Protein AF-A0A246BGJ3-F1 (afdb_monomer_lite)

Organism: NCBI:txid223556

Radius of gyration: 23.38 Å; chains: 1; bounding box: 66×44×63 Å

Foldseek 3Di:
DQDPDQADDPLAATLLSSLLSLLVVLVVLLLVLCFQPFLCLQLDDDPPGFAGNLLLLLLLLLLLQLLLCVLVPPVCSPVPRDPSSVCSVVPGPSVNVRRGDDGPVVSVVSNVVSVVSVSVSRSVDYPCQQQDWDDDPNDIDGNVVSSVVSSVSSNVSSVVSNVSLVVDPFNPAWFDQQFDWDADPVQFFIFGQAHAPPGLCVVLPHGHPWTFQDKQPHGRRRPGRRSDPPTGHAQDWIWTFTDDDPDTDITIGGTHGPVVDDRPDDDPPDDPPPDQDFDWDADPVRATKTWGWDDDPVGIDIFIDHDPDDDDDDDDDTPPPPDPVVVVVVVVVPD

Structure (mmCIF, N/CA/C/O backbone):
data_AF-A0A246BGJ3-F1
#
_entry.id   AF-A0A246BGJ3-F1
#
loop_
_atom_site.group_PDB
_atom_site.id
_atom_site.type_symbol
_atom_site.label_atom_id
_atom_site.label_alt_id
_atom_site.label_comp_id
_atom_site.label_asym_id
_atom_site.label_entity_id
_atom_site.label_seq_id
_atom_site.pdbx_PDB_ins_code
_atom_site.Cartn_x
_atom_site.Cartn_y
_atom_site.Cartn_z
_atom_site.occupancy
_atom_site.B_iso_or_equiv
_atom_site.auth_seq_id
_atom_site.auth_comp_id
_atom_site.auth_asym_id
_atom_site.auth_atom_id
_atom_site.pdbx_PDB_model_num
ATOM 1 N N . MET A 1 1 ? -0.041 -10.909 7.489 1.00 51.56 1 MET A N 1
ATOM 2 C CA . MET A 1 1 ? 1.388 -10.890 7.869 1.00 51.56 1 MET A CA 1
ATOM 3 C C . MET A 1 1 ? 2.192 -11.532 6.755 1.00 51.56 1 MET A C 1
ATOM 5 O O . MET A 1 1 ? 2.017 -12.733 6.543 1.00 51.56 1 MET A O 1
ATOM 9 N N . PRO A 1 2 ? 3.007 -10.757 6.026 1.00 65.81 2 PRO A N 1
ATOM 10 C CA . PRO A 1 2 ? 3.879 -11.294 4.986 1.00 65.81 2 PRO A CA 1
ATOM 11 C C . PRO A 1 2 ? 4.879 -12.295 5.577 1.00 65.81 2 PRO A C 1
ATOM 13 O O . PRO A 1 2 ? 5.283 -12.180 6.738 1.00 65.81 2 PRO A O 1
ATOM 16 N N . SER A 1 3 ? 5.273 -13.291 4.781 1.00 74.88 3 SER A N 1
ATOM 17 C CA . SER A 1 3 ? 6.338 -14.225 5.158 1.00 74.88 3 SER A CA 1
ATOM 18 C C . SER A 1 3 ? 7.636 -13.457 5.408 1.00 74.88 3 SER A C 1
ATOM 20 O O . SER A 1 3 ? 8.050 -12.652 4.578 1.00 74.88 3 SER A O 1
ATOM 22 N N . THR A 1 4 ? 8.309 -13.731 6.525 1.00 81.12 4 THR A N 1
ATOM 23 C CA . THR A 1 4 ? 9.664 -13.215 6.785 1.00 81.12 4 THR A CA 1
ATOM 24 C C . THR A 1 4 ? 10.750 -14.073 6.136 1.00 81.12 4 THR A C 1
ATOM 26 O O . THR A 1 4 ? 11.927 -13.731 6.200 1.00 81.12 4 THR A O 1
ATOM 29 N N . LEU A 1 5 ? 10.374 -15.211 5.548 1.00 89.69 5 LEU A N 1
ATOM 30 C CA . LEU A 1 5 ? 11.273 -16.069 4.791 1.00 89.69 5 LEU A CA 1
ATOM 31 C C . LEU A 1 5 ? 11.259 -15.628 3.325 1.00 89.69 5 LEU A C 1
ATOM 33 O O . LEU A 1 5 ? 10.267 -15.847 2.628 1.00 89.69 5 LEU A O 1
ATOM 37 N N . LEU A 1 6 ? 12.364 -15.033 2.874 1.00 93.38 6 LEU A N 1
ATOM 38 C CA . LEU A 1 6 ? 12.614 -14.758 1.461 1.00 93.38 6 LEU A CA 1
ATOM 39 C C . LEU A 1 6 ? 13.097 -16.045 0.789 1.00 93.38 6 LEU A C 1
ATOM 41 O O . LEU A 1 6 ? 14.153 -16.579 1.128 1.00 93.38 6 LEU A O 1
ATOM 45 N N . THR A 1 7 ? 12.304 -16.562 -0.138 1.00 94.06 7 THR A N 1
ATOM 46 C CA . THR A 1 7 ? 12.559 -17.830 -0.825 1.00 94.06 7 THR A CA 1
ATOM 47 C C . THR A 1 7 ? 11.986 -17.782 -2.238 1.00 94.06 7 THR A C 1
ATOM 49 O O . THR A 1 7 ? 11.443 -16.756 -2.654 1.00 94.06 7 THR A O 1
ATOM 52 N N . ASP A 1 8 ? 12.145 -18.870 -2.981 1.00 95.50 8 ASP A N 1
ATOM 53 C CA . ASP A 1 8 ? 11.636 -18.984 -4.339 1.00 95.50 8 ASP A CA 1
ATOM 54 C C . ASP A 1 8 ? 10.103 -18.934 -4.329 1.00 95.50 8 ASP A C 1
ATOM 56 O O . ASP A 1 8 ? 9.438 -19.458 -3.431 1.00 95.50 8 ASP A O 1
ATOM 60 N N . GLN A 1 9 ? 9.537 -18.277 -5.337 1.00 93.94 9 GLN A N 1
ATOM 61 C CA . GLN A 1 9 ? 8.100 -18.087 -5.483 1.00 93.94 9 GLN A CA 1
ATOM 62 C C . GLN A 1 9 ? 7.687 -18.558 -6.873 1.00 93.94 9 GLN A C 1
ATOM 64 O O . GLN A 1 9 ? 8.325 -18.213 -7.866 1.00 93.94 9 GLN A O 1
ATOM 69 N N . SER A 1 10 ? 6.620 -19.355 -6.947 1.00 94.94 10 SER A N 1
ATOM 70 C CA . SER A 1 10 ? 6.097 -19.832 -8.229 1.00 94.94 10 SER A CA 1
ATOM 71 C C . SER A 1 10 ? 5.769 -18.651 -9.145 1.00 94.94 10 SER A C 1
ATOM 73 O O . SER A 1 10 ? 5.095 -17.717 -8.721 1.00 94.94 10 SER A O 1
ATOM 75 N N . GLY A 1 11 ? 6.209 -18.723 -10.403 1.00 96.19 11 GLY A N 1
ATOM 76 C CA . GLY A 1 11 ? 6.009 -17.662 -11.395 1.00 96.19 11 GLY A CA 1
ATOM 77 C C . GLY A 1 11 ? 7.134 -16.625 -11.477 1.00 96.19 11 GLY A C 1
ATOM 78 O O . GLY A 1 11 ? 7.044 -15.739 -12.316 1.00 96.19 11 GLY A O 1
ATOM 79 N N . PHE A 1 12 ? 8.192 -16.748 -10.669 1.00 98.25 12 PHE A N 1
ATOM 80 C CA . PHE A 1 12 ? 9.354 -15.854 -10.706 1.00 98.25 12 PHE A CA 1
ATOM 81 C C . PHE A 1 12 ? 10.669 -16.642 -10.686 1.00 98.25 12 PHE A C 1
ATOM 83 O O . PHE A 1 12 ? 10.762 -17.701 -10.062 1.00 98.25 12 PHE A O 1
ATOM 90 N N . THR A 1 13 ? 11.707 -16.109 -11.331 1.00 98.56 13 THR A N 1
ATOM 91 C CA . THR A 1 13 ? 13.082 -16.609 -11.184 1.00 98.56 13 THR A CA 1
ATOM 92 C C . THR A 1 13 ? 13.649 -16.277 -9.796 1.00 98.56 13 THR A C 1
ATOM 94 O O . THR A 1 13 ? 13.111 -15.403 -9.111 1.00 98.56 13 THR A O 1
ATOM 97 N N . PRO A 1 14 ? 14.696 -16.976 -9.317 1.00 98.12 14 PRO A N 1
ATOM 98 C CA . PRO A 1 14 ? 15.149 -16.867 -7.929 1.00 98.12 14 PRO A CA 1
ATOM 99 C C . PRO A 1 14 ? 15.444 -15.444 -7.426 1.00 98.12 14 PRO A C 1
ATOM 101 O O . PRO A 1 14 ? 15.052 -15.109 -6.300 1.00 98.12 14 PRO A O 1
ATOM 104 N N . MET A 1 15 ? 16.123 -14.592 -8.201 1.00 97.69 15 MET A N 1
ATOM 105 C CA . MET A 1 15 ? 16.435 -13.227 -7.748 1.00 97.69 15 MET A CA 1
ATOM 106 C C . MET A 1 15 ? 15.189 -12.340 -7.779 1.00 97.69 15 MET A C 1
ATOM 108 O O . MET A 1 15 ? 14.900 -11.668 -6.784 1.00 97.69 15 MET A O 1
ATOM 112 N N . ILE A 1 16 ? 14.383 -12.433 -8.841 1.00 98.56 16 ILE A N 1
ATOM 113 C CA . ILE A 1 16 ? 13.081 -11.752 -8.915 1.00 98.56 16 ILE A CA 1
ATOM 114 C C . ILE A 1 16 ? 12.165 -12.170 -7.750 1.00 98.56 16 ILE A C 1
ATOM 116 O O . ILE A 1 16 ? 11.539 -11.320 -7.121 1.00 98.56 16 ILE A O 1
ATOM 120 N N . ALA A 1 17 ? 12.123 -13.451 -7.380 1.00 98.00 17 ALA A N 1
ATOM 121 C CA . ALA A 1 17 ? 11.299 -13.943 -6.275 1.00 98.00 17 ALA A CA 1
ATOM 122 C C . ALA A 1 17 ? 11.671 -13.304 -4.923 1.00 98.00 17 ALA A C 1
ATOM 124 O O . ALA A 1 17 ? 10.798 -12.982 -4.113 1.00 98.00 17 ALA A O 1
ATOM 125 N N . ARG A 1 18 ? 12.967 -13.084 -4.669 1.00 97.38 18 ARG A N 1
ATOM 126 C CA . ARG A 1 18 ? 13.449 -12.412 -3.448 1.00 97.38 18 ARG A CA 1
ATOM 127 C C . ARG A 1 18 ? 13.118 -10.926 -3.467 1.00 97.38 18 ARG A C 1
ATOM 129 O O . ARG A 1 18 ? 12.651 -10.406 -2.453 1.00 97.38 18 ARG A O 1
ATOM 136 N N . LEU A 1 19 ? 13.299 -10.277 -4.616 1.00 97.62 19 LEU A N 1
ATOM 137 C CA . LEU A 1 19 ? 12.898 -8.892 -4.845 1.00 97.62 19 LEU A CA 1
ATOM 138 C C . LEU A 1 19 ? 11.400 -8.700 -4.561 1.00 97.62 19 LEU A C 1
ATOM 140 O O . LEU A 1 19 ? 11.041 -7.882 -3.717 1.00 97.62 19 LEU A O 1
ATOM 144 N N . VAL A 1 20 ? 10.536 -9.529 -5.153 1.00 97.81 20 VAL A N 1
ATOM 145 C CA . VAL A 1 20 ? 9.084 -9.526 -4.904 1.00 97.81 20 VAL A CA 1
ATOM 146 C C . VAL A 1 20 ? 8.770 -9.720 -3.419 1.00 97.81 20 VAL A C 1
ATOM 148 O O . VAL A 1 20 ? 7.912 -9.024 -2.873 1.00 97.81 20 VAL A O 1
ATOM 151 N N . GLY A 1 21 ? 9.478 -10.619 -2.729 1.00 96.56 21 GLY A N 1
ATOM 152 C CA . GLY A 1 21 ? 9.331 -10.806 -1.282 1.00 96.56 21 GLY A CA 1
ATOM 153 C C . GLY A 1 21 ? 9.648 -9.539 -0.475 1.00 96.56 21 GLY A C 1
ATOM 154 O O . GLY A 1 21 ? 8.877 -9.162 0.411 1.00 96.56 21 GLY A O 1
ATOM 155 N N . MET A 1 22 ? 10.732 -8.834 -0.813 1.00 97.19 22 MET A N 1
ATOM 156 C CA . MET A 1 22 ? 11.112 -7.567 -0.170 1.00 97.19 22 MET A CA 1
ATOM 157 C C . MET A 1 22 ? 10.099 -6.450 -0.456 1.00 97.19 22 MET A C 1
ATOM 159 O O . MET A 1 22 ? 9.651 -5.782 0.479 1.00 97.19 22 MET A O 1
ATOM 163 N N . MET A 1 23 ? 9.658 -6.305 -1.710 1.00 97.50 23 MET A N 1
ATOM 164 C CA . MET A 1 23 ? 8.617 -5.344 -2.105 1.00 97.50 23 MET A CA 1
ATOM 165 C C . MET A 1 23 ? 7.273 -5.623 -1.416 1.00 97.50 23 MET A C 1
ATOM 167 O O . MET A 1 23 ? 6.534 -4.697 -1.070 1.00 97.50 23 MET A O 1
ATOM 171 N N . THR A 1 24 ? 6.945 -6.900 -1.203 1.00 96.19 24 THR A N 1
ATOM 172 C CA . THR A 1 24 ? 5.735 -7.317 -0.482 1.00 96.19 24 THR A CA 1
ATOM 173 C C . THR A 1 24 ? 5.814 -6.887 0.978 1.00 96.19 24 THR A C 1
ATOM 175 O O . THR A 1 24 ? 4.894 -6.250 1.482 1.00 96.19 24 THR A O 1
ATOM 178 N N . TYR A 1 25 ? 6.933 -7.157 1.655 1.00 95.19 25 TYR A N 1
ATOM 179 C CA . TYR A 1 25 ? 7.130 -6.723 3.039 1.00 95.19 25 TYR A CA 1
ATOM 180 C C . TYR A 1 25 ? 7.111 -5.193 3.187 1.00 95.19 25 TYR A C 1
ATOM 182 O O . TYR A 1 25 ? 6.488 -4.669 4.117 1.00 95.19 25 TYR A O 1
ATOM 190 N N . ALA A 1 26 ? 7.765 -4.471 2.268 1.00 96.62 26 ALA A N 1
ATOM 191 C CA . ALA A 1 26 ? 7.737 -3.011 2.230 1.00 96.62 26 ALA A CA 1
ATOM 192 C C . ALA A 1 26 ? 6.290 -2.497 2.166 1.00 96.62 26 ALA A C 1
ATOM 194 O O . ALA A 1 26 ? 5.881 -1.757 3.060 1.00 96.62 26 ALA A O 1
ATOM 195 N N . ARG A 1 27 ? 5.493 -3.000 1.212 1.00 97.44 27 ARG A N 1
ATOM 196 C CA . ARG A 1 27 ? 4.091 -2.602 1.033 1.00 97.44 27 ARG A CA 1
ATOM 197 C C . ARG A 1 27 ? 3.227 -2.888 2.246 1.00 97.44 27 ARG A C 1
ATOM 199 O O . ARG A 1 27 ? 2.599 -1.973 2.764 1.00 97.44 27 ARG A O 1
ATOM 206 N N . GLU A 1 28 ? 3.229 -4.117 2.745 1.00 92.00 28 GLU A N 1
ATOM 207 C CA . GLU A 1 28 ? 2.397 -4.504 3.892 1.00 92.00 28 GLU A CA 1
ATOM 208 C C . GLU A 1 28 ? 2.655 -3.607 5.110 1.00 92.00 28 GLU A C 1
ATOM 210 O O . GLU A 1 28 ? 1.735 -3.068 5.723 1.00 92.00 28 GLU A O 1
ATOM 215 N N . THR A 1 29 ? 3.928 -3.360 5.419 1.00 92.38 29 THR A N 1
ATOM 216 C CA . THR A 1 29 ? 4.303 -2.512 6.559 1.00 92.38 29 THR A CA 1
ATOM 217 C C . THR A 1 29 ? 4.069 -1.015 6.322 1.00 92.38 29 THR A C 1
ATOM 219 O O . THR A 1 29 ? 3.987 -0.258 7.296 1.00 92.38 29 THR A O 1
ATOM 222 N N . THR A 1 30 ? 3.968 -0.570 5.066 1.00 96.19 30 THR A N 1
ATOM 223 C CA . THR A 1 30 ? 3.459 0.759 4.694 1.00 96.19 30 THR A CA 1
ATOM 224 C C . THR A 1 30 ? 1.963 0.854 4.968 1.00 96.19 30 THR A C 1
ATOM 226 O O . THR A 1 30 ? 1.535 1.788 5.647 1.00 96.19 30 THR A O 1
ATOM 229 N N . LEU A 1 31 ? 1.175 -0.133 4.534 1.00 94.81 31 LEU A N 1
ATOM 230 C CA . LEU A 1 31 ? -0.275 -0.142 4.742 1.00 94.81 31 LEU A CA 1
ATOM 231 C C . LEU A 1 31 ? -0.643 -0.201 6.235 1.00 94.81 31 LEU A C 1
ATOM 233 O O . LEU A 1 31 ? -1.540 0.505 6.690 1.00 94.81 31 LEU A O 1
ATOM 237 N N . GLU A 1 32 ? 0.103 -0.964 7.037 1.00 88.62 32 GLU A N 1
ATOM 238 C CA . GLU A 1 32 ? -0.024 -0.977 8.504 1.00 88.62 32 GLU A CA 1
ATOM 239 C C . GLU A 1 32 ? 0.254 0.391 9.158 1.00 88.62 32 GLU A C 1
ATOM 241 O O . GLU A 1 32 ? -0.276 0.700 10.234 1.00 88.62 32 GLU A O 1
ATOM 246 N N . ALA A 1 33 ? 1.104 1.227 8.550 1.00 91.25 33 ALA A N 1
ATOM 247 C CA . ALA A 1 33 ? 1.459 2.529 9.110 1.00 91.25 33 ALA A CA 1
ATOM 248 C C . ALA A 1 33 ? 0.293 3.529 9.048 1.00 91.25 33 ALA A C 1
ATOM 250 O O . ALA A 1 33 ? 0.189 4.371 9.944 1.00 91.25 33 ALA A O 1
ATOM 251 N N . VAL A 1 34 ? -0.579 3.387 8.045 1.00 93.44 34 VAL A N 1
ATOM 252 C CA . VAL A 1 34 ? -1.723 4.271 7.752 1.00 93.44 34 VAL A CA 1
ATOM 253 C C . VAL A 1 34 ? -3.083 3.611 8.002 1.00 93.44 34 VAL A C 1
ATOM 255 O O . VAL A 1 34 ? -4.116 4.138 7.599 1.00 93.44 34 VAL A O 1
ATOM 258 N N . GLN A 1 35 ? -3.102 2.453 8.666 1.00 90.94 35 GLN A N 1
ATOM 259 C CA . GLN A 1 35 ? -4.329 1.689 8.862 1.00 90.94 35 GLN A CA 1
ATOM 260 C C . GLN A 1 35 ? -5.402 2.496 9.608 1.00 90.94 35 GLN A C 1
ATOM 262 O O . GLN A 1 35 ? -5.172 2.972 10.722 1.00 90.94 35 GLN A O 1
ATOM 267 N N . GLY A 1 36 ? -6.590 2.592 9.009 1.00 90.12 36 GLY A N 1
ATOM 268 C CA . GLY A 1 36 ? -7.754 3.263 9.588 1.00 90.12 36 GLY A CA 1
ATOM 269 C C . GLY A 1 36 ? -7.650 4.787 9.653 1.00 90.12 36 GLY A C 1
ATOM 270 O O . GLY A 1 36 ? -8.374 5.402 10.444 1.00 90.12 36 GLY A O 1
ATOM 271 N N . TRP A 1 37 ? -6.744 5.388 8.875 1.00 93.50 37 TRP A N 1
ATOM 272 C CA . TRP A 1 37 ? -6.630 6.841 8.780 1.00 93.50 37 TRP A CA 1
ATOM 273 C C . TRP A 1 37 ? -7.797 7.424 7.983 1.00 93.50 37 TRP A C 1
ATOM 275 O O . TRP A 1 37 ? -8.141 6.953 6.898 1.00 93.50 37 TRP A O 1
ATOM 285 N N . THR A 1 38 ? -8.394 8.468 8.542 1.00 93.38 38 THR A N 1
ATOM 286 C CA . THR A 1 38 ? -9.451 9.272 7.913 1.00 93.38 38 THR A CA 1
ATOM 287 C C . THR A 1 38 ? -8.882 10.198 6.829 1.00 93.38 38 THR A C 1
ATOM 289 O O . THR A 1 38 ? -7.681 10.476 6.852 1.00 93.38 38 THR A O 1
ATOM 292 N N . PRO A 1 39 ? -9.701 10.714 5.889 1.00 95.94 39 PRO A N 1
ATOM 293 C CA . PRO A 1 39 ? -9.256 11.734 4.934 1.00 95.94 39 PRO A CA 1
ATOM 294 C C . PRO A 1 39 ? -8.567 12.929 5.611 1.00 95.94 39 PRO A C 1
ATOM 296 O O . PRO A 1 39 ? -7.531 13.394 5.149 1.00 95.94 39 PRO A O 1
ATOM 299 N N . GLU A 1 40 ? -9.086 13.379 6.754 1.00 94.44 40 GLU A N 1
ATOM 300 C CA . GLU A 1 40 ? -8.521 14.488 7.521 1.00 94.44 40 GLU A CA 1
ATOM 301 C C . GLU A 1 40 ? -7.146 14.135 8.109 1.00 94.44 40 GLU A C 1
ATOM 303 O O . GLU A 1 40 ? -6.216 14.938 8.039 1.00 94.44 40 GLU A O 1
ATOM 308 N N . GLU A 1 41 ? -6.988 12.923 8.655 1.00 94.06 41 GLU A N 1
ATOM 309 C CA . GLU A 1 41 ? -5.691 12.429 9.140 1.00 94.06 41 GLU A CA 1
ATOM 310 C C . GLU A 1 41 ? -4.692 12.246 7.976 1.00 94.06 41 GLU A C 1
ATOM 312 O O . GLU A 1 41 ? -3.497 12.487 8.159 1.00 94.06 41 GLU A O 1
ATOM 317 N N . LEU A 1 42 ? -5.156 11.850 6.783 1.00 96.38 42 LEU A N 1
ATOM 318 C CA . LEU A 1 42 ? -4.324 11.683 5.583 1.00 96.38 42 LEU A CA 1
ATOM 319 C C . LEU A 1 42 ? -3.817 13.009 5.013 1.00 96.38 42 LEU A C 1
ATOM 321 O O . LEU A 1 42 ? -2.701 13.044 4.489 1.00 96.38 42 LEU A O 1
ATOM 325 N N . ASP A 1 43 ? -4.610 14.070 5.130 1.00 96.12 43 ASP A N 1
ATOM 326 C CA . ASP A 1 43 ? -4.296 15.406 4.619 1.00 96.12 43 ASP A CA 1
ATOM 327 C C . ASP A 1 43 ? -3.512 16.268 5.618 1.00 96.12 43 ASP A C 1
ATOM 329 O O . ASP A 1 43 ? -2.936 17.289 5.234 1.00 96.12 43 ASP A O 1
ATOM 333 N N . LEU A 1 44 ? -3.463 15.871 6.893 1.00 93.25 44 LEU A N 1
ATOM 334 C CA . LEU A 1 44 ? -2.754 16.608 7.933 1.00 93.25 44 LEU A CA 1
ATOM 335 C C . LEU A 1 44 ? -1.255 16.729 7.608 1.00 93.25 44 LEU A C 1
ATOM 337 O O . LEU A 1 44 ? -0.558 15.734 7.397 1.00 93.25 44 LEU A O 1
ATOM 341 N N . ILE A 1 45 ? -0.747 17.962 7.655 1.00 93.31 45 ILE A N 1
ATOM 342 C CA . ILE A 1 45 ? 0.684 18.278 7.576 1.00 93.31 45 ILE A CA 1
ATOM 343 C C . ILE A 1 45 ? 1.081 18.977 8.882 1.00 93.31 45 ILE A C 1
ATOM 345 O O . ILE A 1 45 ? 0.802 20.166 9.036 1.00 93.31 45 ILE A O 1
ATOM 349 N N . PRO A 1 46 ? 1.691 18.261 9.841 1.00 88.88 46 PRO A N 1
ATOM 350 C CA . PRO A 1 46 ? 2.194 18.863 11.069 1.00 88.88 46 PRO A CA 1
ATOM 351 C C . PRO A 1 46 ? 3.345 19.836 10.796 1.00 88.88 46 PRO A C 1
ATOM 353 O O . PRO A 1 46 ? 4.075 19.693 9.811 1.00 88.88 46 PRO A O 1
ATOM 356 N N . ASP A 1 47 ? 3.566 20.775 11.716 1.00 86.62 47 ASP A N 1
ATOM 357 C CA . ASP A 1 47 ? 4.702 21.695 11.643 1.00 86.62 47 ASP A CA 1
ATOM 358 C C . ASP A 1 47 ? 6.029 20.937 11.469 1.00 86.62 47 ASP A C 1
ATOM 360 O O . ASP A 1 47 ? 6.250 19.858 12.029 1.00 86.62 47 ASP A O 1
ATOM 364 N N . GLY A 1 48 ? 6.915 21.493 10.642 1.00 85.19 48 GLY A N 1
ATOM 365 C CA . GLY A 1 48 ? 8.200 20.878 10.304 1.00 85.19 48 GLY A CA 1
ATOM 366 C C . GLY A 1 48 ? 8.126 19.721 9.299 1.00 85.19 48 GLY A C 1
ATOM 367 O O . GLY A 1 48 ? 9.173 19.181 8.948 1.00 85.19 48 GLY A O 1
ATOM 368 N N . HIS A 1 49 ? 6.939 19.356 8.801 1.00 86.38 49 HIS A N 1
ATOM 369 C CA . HIS A 1 49 ? 6.778 18.324 7.775 1.00 86.38 49 HIS A CA 1
ATOM 370 C C . HIS A 1 49 ? 6.428 18.931 6.415 1.00 86.38 49 HIS A C 1
ATOM 372 O O . HIS A 1 49 ? 5.704 19.920 6.308 1.00 86.38 49 HIS A O 1
ATOM 378 N N . ALA A 1 50 ? 6.948 18.321 5.349 1.00 88.00 50 ALA A N 1
ATOM 379 C CA . ALA A 1 50 ? 6.731 18.798 3.988 1.00 88.00 50 ALA A CA 1
ATOM 380 C C . ALA A 1 50 ? 5.574 18.093 3.270 1.00 88.00 50 ALA A C 1
ATOM 382 O O . ALA A 1 50 ? 4.950 18.722 2.424 1.00 88.00 50 ALA A O 1
ATOM 383 N N . ASN A 1 51 ? 5.271 16.835 3.589 1.00 94.62 51 ASN A N 1
ATOM 384 C CA . ASN A 1 51 ? 4.297 16.026 2.854 1.00 94.62 51 ASN A CA 1
ATOM 385 C C . ASN A 1 51 ? 3.249 15.450 3.811 1.00 94.62 51 ASN A C 1
ATOM 387 O O . ASN A 1 51 ? 3.592 15.043 4.922 1.00 94.62 51 ASN A O 1
ATOM 391 N N . SER A 1 52 ? 1.989 15.406 3.372 1.00 96.88 52 SER A N 1
ATOM 392 C CA . SER A 1 52 ? 0.924 14.678 4.070 1.00 96.88 52 SER A CA 1
ATOM 393 C C . SER A 1 52 ? 1.046 13.170 3.819 1.00 96.88 52 SER A C 1
ATOM 395 O O . SER A 1 52 ? 1.775 12.733 2.923 1.00 96.88 52 SER A O 1
ATOM 397 N N . ALA A 1 53 ? 0.316 12.346 4.573 1.00 97.31 53 ALA A N 1
ATOM 398 C CA . ALA A 1 53 ? 0.319 10.905 4.327 1.00 97.31 53 ALA A CA 1
ATOM 399 C C . ALA A 1 53 ? -0.309 10.543 2.973 1.00 97.31 53 ALA A C 1
ATOM 401 O O . ALA A 1 53 ? 0.220 9.675 2.282 1.00 97.31 53 ALA A O 1
ATOM 402 N N . GLY A 1 54 ? -1.369 11.245 2.555 1.00 98.12 54 GLY A N 1
ATOM 403 C CA . GLY A 1 54 ? -1.949 11.086 1.218 1.00 98.12 54 GLY A CA 1
ATOM 404 C C . GLY A 1 54 ? -0.930 11.359 0.106 1.00 98.12 54 GLY A C 1
ATOM 405 O O . GLY A 1 54 ? -0.805 10.562 -0.824 1.00 98.12 54 GLY A O 1
ATOM 406 N N . MET A 1 55 ? -0.129 12.424 0.244 1.00 98.50 55 MET A N 1
ATOM 407 C CA . MET A 1 55 ? 0.948 12.746 -0.704 1.00 98.50 55 MET A CA 1
ATOM 408 C C . MET A 1 55 ? 1.997 11.634 -0.788 1.00 98.50 55 MET A C 1
ATOM 410 O O . MET A 1 55 ? 2.399 11.258 -1.884 1.00 98.50 55 MET A O 1
ATOM 414 N N . LEU A 1 56 ? 2.418 11.084 0.354 1.00 98.56 56 LEU A N 1
ATOM 415 C CA . LEU A 1 56 ? 3.418 10.014 0.397 1.00 98.56 56 LEU A CA 1
ATOM 416 C C . LEU A 1 56 ? 2.902 8.706 -0.220 1.00 98.56 56 LEU A C 1
ATOM 418 O O . LEU A 1 56 ? 3.637 8.050 -0.951 1.00 98.56 56 LEU A O 1
ATOM 422 N N . LEU A 1 57 ? 1.640 8.339 0.017 1.00 98.75 57 LEU A N 1
ATOM 423 C CA . LEU A 1 57 ? 1.041 7.149 -0.600 1.00 98.75 57 LEU A CA 1
ATOM 424 C C . LEU A 1 57 ? 0.898 7.308 -2.122 1.00 98.75 57 LEU A C 1
ATOM 426 O O . LEU A 1 57 ? 1.200 6.381 -2.873 1.00 98.75 57 LEU A O 1
ATOM 430 N N . ALA A 1 58 ? 0.475 8.487 -2.588 1.00 98.75 58 ALA A N 1
ATOM 431 C CA . ALA A 1 58 ? 0.401 8.792 -4.016 1.00 98.75 58 ALA A CA 1
ATOM 432 C C . ALA A 1 58 ? 1.787 8.803 -4.681 1.00 98.75 58 ALA A C 1
ATOM 434 O O . ALA A 1 58 ? 1.926 8.319 -5.803 1.00 98.75 58 ALA A O 1
ATOM 435 N N . HIS A 1 59 ? 2.810 9.304 -3.984 1.00 98.69 59 HIS A N 1
ATOM 436 C CA . HIS A 1 59 ? 4.198 9.266 -4.438 1.00 98.69 59 HIS A CA 1
ATOM 437 C C . HIS A 1 59 ? 4.683 7.837 -4.666 1.00 98.69 59 HIS A C 1
ATOM 439 O O . HIS A 1 59 ? 5.135 7.526 -5.760 1.00 98.69 59 HIS A O 1
ATOM 445 N N . MET A 1 60 ? 4.496 6.943 -3.690 1.00 98.75 60 MET A N 1
ATOM 446 C CA . MET A 1 60 ? 4.882 5.531 -3.817 1.00 98.75 60 MET A CA 1
ATOM 447 C C . MET A 1 60 ? 4.230 4.864 -5.037 1.00 98.75 60 MET A C 1
ATOM 449 O O . MET A 1 60 ? 4.890 4.130 -5.771 1.00 98.75 60 MET A O 1
ATOM 453 N N . ALA A 1 61 ? 2.945 5.145 -5.290 1.00 98.81 61 ALA A N 1
ATOM 454 C CA . ALA A 1 61 ? 2.257 4.618 -6.465 1.00 98.81 61 ALA A CA 1
ATOM 455 C C . ALA A 1 61 ? 2.830 5.186 -7.776 1.00 98.81 61 ALA A C 1
ATOM 457 O O . ALA A 1 61 ? 3.023 4.449 -8.742 1.00 98.81 61 ALA A O 1
ATOM 458 N N . ALA A 1 62 ? 3.122 6.487 -7.801 1.00 98.69 62 ALA A N 1
ATOM 459 C CA . ALA A 1 62 ? 3.671 7.170 -8.964 1.00 98.69 62 ALA A CA 1
ATOM 460 C C . ALA A 1 62 ? 5.110 6.730 -9.287 1.00 98.69 62 ALA A C 1
ATOM 462 O O . ALA A 1 62 ? 5.412 6.471 -10.451 1.00 98.69 62 ALA A O 1
ATOM 463 N N . VAL A 1 63 ? 5.967 6.576 -8.269 1.00 98.69 63 VAL A N 1
ATOM 464 C CA . VAL A 1 63 ? 7.332 6.042 -8.395 1.00 98.69 63 VAL A CA 1
ATOM 465 C C . VAL A 1 63 ? 7.289 4.618 -8.940 1.00 98.69 63 VAL A C 1
ATOM 467 O O . VAL A 1 63 ? 7.935 4.318 -9.940 1.00 98.69 63 VAL A O 1
ATOM 470 N N . GLU A 1 64 ? 6.475 3.737 -8.355 1.00 98.81 64 GLU A N 1
ATOM 471 C CA . GLU A 1 64 ? 6.368 2.362 -8.848 1.00 98.81 64 GLU A CA 1
ATOM 472 C C . GLU A 1 64 ? 5.897 2.324 -10.314 1.00 98.81 64 GLU A C 1
ATOM 474 O O . GLU A 1 64 ? 6.457 1.581 -11.121 1.00 98.81 64 GLU A O 1
ATOM 479 N N . ARG A 1 65 ? 4.935 3.177 -10.696 1.00 98.69 65 ARG A N 1
ATOM 480 C CA . ARG A 1 65 ? 4.440 3.265 -12.076 1.00 98.69 65 ARG A CA 1
ATOM 481 C C . ARG A 1 65 ? 5.500 3.748 -13.068 1.00 98.69 65 ARG A C 1
ATOM 483 O O . ARG A 1 65 ? 5.660 3.118 -14.114 1.00 98.69 65 ARG A O 1
ATOM 490 N N . ILE A 1 66 ? 6.224 4.830 -12.776 1.00 98.38 66 ILE A N 1
ATOM 491 C CA . ILE A 1 66 ? 7.243 5.343 -13.706 1.00 98.38 66 ILE A CA 1
ATOM 492 C C . ILE A 1 66 ? 8.391 4.339 -13.877 1.00 98.38 66 ILE A C 1
ATOM 494 O O . ILE A 1 66 ? 8.866 4.132 -14.992 1.00 98.38 66 ILE A O 1
ATOM 498 N N . TYR A 1 67 ? 8.769 3.614 -12.818 1.00 98.25 67 TYR A N 1
ATOM 499 C CA . TYR A 1 67 ? 9.792 2.570 -12.914 1.00 98.25 67 TYR A CA 1
ATOM 500 C C . TYR A 1 67 ? 9.344 1.339 -13.710 1.00 98.25 67 TYR A C 1
ATOM 502 O O . TYR A 1 67 ? 10.198 0.676 -14.298 1.00 98.25 67 TYR A O 1
ATOM 510 N N . GLN A 1 68 ? 8.042 1.054 -13.834 1.00 98.62 68 GLN A N 1
ATOM 511 C CA . GLN A 1 68 ? 7.570 0.068 -14.819 1.00 98.62 68 GLN A CA 1
ATOM 512 C C . GLN A 1 68 ? 7.920 0.510 -16.241 1.00 98.62 68 GLN A C 1
ATOM 514 O O . GLN A 1 68 ? 8.479 -0.274 -16.995 1.00 98.62 68 GLN A O 1
ATOM 519 N N . LEU A 1 69 ? 7.636 1.769 -16.592 1.00 98.31 69 LEU A N 1
ATOM 520 C CA . LEU A 1 69 ? 7.909 2.312 -17.927 1.00 98.31 69 LEU A CA 1
ATOM 521 C C . LEU A 1 69 ? 9.416 2.365 -18.215 1.00 98.31 69 LEU A C 1
ATOM 523 O O . LEU A 1 69 ? 9.855 1.936 -19.280 1.00 98.31 69 LEU A O 1
ATOM 527 N N . ILE A 1 70 ? 10.208 2.845 -17.250 1.00 96.31 70 ILE A N 1
ATOM 528 C CA . ILE A 1 70 ? 11.669 2.932 -17.370 1.00 96.31 70 ILE A CA 1
ATOM 529 C C . ILE A 1 70 ? 12.284 1.534 -17.498 1.00 96.31 70 ILE A C 1
ATOM 531 O O . ILE A 1 70 ? 13.076 1.289 -18.406 1.00 96.31 70 ILE A O 1
ATOM 535 N N . SER A 1 71 ? 11.924 0.603 -16.610 1.00 96.38 71 SER A N 1
ATOM 536 C CA . SER A 1 71 ? 12.515 -0.740 -16.619 1.00 96.38 71 SER A CA 1
ATOM 537 C C . SER A 1 71 ? 12.078 -1.564 -17.832 1.00 96.38 71 SER A C 1
ATOM 539 O O . SER A 1 71 ? 12.870 -2.364 -18.327 1.00 96.38 71 SER A O 1
ATOM 541 N N . ASP A 1 72 ? 10.880 -1.344 -18.374 1.00 95.88 72 ASP A N 1
ATOM 542 C CA . ASP A 1 72 ? 10.447 -1.986 -19.621 1.00 95.88 72 ASP A CA 1
ATOM 543 C C . ASP A 1 72 ? 11.097 -1.371 -20.875 1.00 95.88 72 ASP A C 1
ATOM 545 O O . ASP A 1 72 ? 10.957 -1.898 -21.975 1.00 95.88 72 ASP A O 1
ATOM 549 N N . GLY A 1 73 ? 11.858 -0.281 -20.720 1.00 94.56 73 GLY A N 1
ATOM 550 C CA . GLY A 1 73 ? 12.561 0.377 -21.819 1.00 94.56 73 GLY A CA 1
ATOM 551 C C . GLY A 1 73 ? 11.644 1.212 -22.712 1.00 94.56 73 GLY A C 1
ATOM 552 O O . GLY A 1 73 ? 11.906 1.328 -23.911 1.00 94.56 73 GLY A O 1
ATOM 553 N N . HIS A 1 74 ? 10.570 1.788 -22.158 1.00 96.44 74 HIS A N 1
ATOM 554 C CA . HIS A 1 74 ? 9.709 2.701 -22.907 1.00 96.44 74 HIS A CA 1
ATOM 555 C C . HIS A 1 74 ? 10.543 3.887 -23.441 1.00 96.44 74 HIS A C 1
ATOM 557 O O . HIS A 1 74 ? 11.311 4.472 -22.677 1.00 96.44 74 HIS A O 1
ATOM 563 N N . PRO A 1 75 ? 10.419 4.272 -24.728 1.00 95.31 75 PRO A N 1
ATOM 564 C CA . PRO A 1 75 ? 11.274 5.303 -25.330 1.00 95.31 75 PRO A CA 1
ATOM 565 C C . PRO A 1 75 ? 11.035 6.711 -24.767 1.00 95.31 75 PRO A C 1
ATOM 567 O O . PRO A 1 75 ? 11.920 7.557 -24.841 1.00 95.31 75 PRO A O 1
ATOM 570 N N . ASP A 1 76 ? 9.845 6.952 -24.217 1.00 97.19 76 ASP A N 1
ATOM 571 C CA . ASP A 1 76 ? 9.459 8.201 -23.550 1.00 97.19 76 ASP A CA 1
ATOM 572 C C . ASP A 1 76 ? 8.628 7.887 -22.292 1.00 97.19 76 ASP A C 1
ATOM 574 O O . ASP A 1 76 ? 7.397 7.837 -22.365 1.00 97.19 76 ASP A O 1
ATOM 578 N N . PRO A 1 77 ? 9.261 7.517 -21.163 1.00 96.19 77 PRO A N 1
ATOM 579 C CA . PRO A 1 77 ? 8.544 7.146 -19.943 1.00 96.19 77 PRO A CA 1
ATOM 580 C C . PRO A 1 77 ? 7.706 8.296 -19.376 1.00 96.19 77 PRO A C 1
ATOM 582 O O . PRO A 1 77 ? 6.576 8.072 -18.951 1.00 96.19 77 PRO A O 1
ATOM 585 N N . ASP A 1 78 ? 8.229 9.521 -19.420 1.00 95.75 78 ASP A N 1
ATOM 586 C CA . ASP A 1 78 ? 7.556 10.707 -18.888 1.00 95.75 78 ASP A CA 1
ATOM 587 C C . ASP A 1 78 ? 6.291 11.025 -19.696 1.00 95.75 78 ASP A C 1
ATOM 589 O O . ASP A 1 78 ? 5.218 11.223 -19.126 1.00 95.75 78 ASP A O 1
ATOM 593 N N . GLY A 1 79 ? 6.374 11.007 -21.031 1.00 97.25 79 GLY A N 1
ATOM 594 C CA . GLY A 1 79 ? 5.213 11.229 -21.895 1.00 97.25 79 GLY A CA 1
ATOM 595 C C . GLY A 1 79 ? 4.155 10.122 -21.813 1.00 97.25 79 GLY A C 1
ATOM 596 O O . GLY A 1 79 ? 2.977 10.383 -22.062 1.00 97.25 79 GLY A O 1
ATOM 597 N N . ALA A 1 80 ? 4.548 8.898 -21.447 1.00 97.69 80 ALA A N 1
ATOM 598 C CA . ALA A 1 80 ? 3.635 7.768 -21.274 1.00 97.69 80 ALA A CA 1
ATOM 599 C C . ALA A 1 80 ? 2.996 7.680 -19.881 1.00 97.69 80 ALA A C 1
ATOM 601 O O . ALA A 1 80 ? 2.013 6.953 -19.714 1.00 97.69 80 ALA A O 1
ATOM 602 N N . LEU A 1 81 ? 3.535 8.393 -18.890 1.00 98.06 81 LEU A N 1
ATOM 603 C CA . LEU A 1 81 ? 3.007 8.381 -17.533 1.00 98.06 81 LEU A CA 1
ATOM 604 C C . LEU A 1 81 ? 1.634 9.061 -17.472 1.00 98.06 81 LEU A C 1
ATOM 606 O O . LEU A 1 81 ? 1.436 10.186 -17.936 1.00 98.06 81 LEU A O 1
ATOM 610 N N . GLU A 1 82 ? 0.671 8.392 -16.843 1.00 97.88 82 GLU A N 1
ATOM 611 C CA . GLU A 1 82 ? -0.678 8.914 -16.695 1.00 97.88 82 GLU A CA 1
ATOM 612 C C . GLU A 1 82 ? -0.686 10.208 -15.863 1.00 97.88 82 GLU A C 1
ATOM 614 O O . GLU A 1 82 ? -0.085 10.287 -14.791 1.00 97.88 82 GLU A O 1
ATOM 619 N N . ALA A 1 83 ? -1.438 11.219 -16.321 1.00 97.19 83 ALA A N 1
ATOM 620 C CA . ALA A 1 83 ? -1.374 12.581 -15.780 1.00 97.19 83 ALA A CA 1
ATOM 621 C C . ALA A 1 83 ? -1.549 12.679 -14.249 1.00 97.19 83 ALA A C 1
ATOM 623 O O . ALA A 1 83 ? -0.951 13.530 -13.596 1.00 97.19 83 ALA A O 1
ATOM 624 N N . HIS A 1 84 ? -2.357 11.787 -13.672 1.00 95.88 84 HIS A N 1
ATOM 625 C CA . HIS A 1 84 ? -2.672 11.767 -12.246 1.00 95.88 84 HIS A CA 1
ATOM 626 C C . HIS A 1 84 ? -1.510 11.297 -11.348 1.00 95.88 84 HIS A C 1
ATOM 628 O O . HIS A 1 84 ? -1.583 11.482 -10.135 1.00 95.88 84 HIS A O 1
ATOM 634 N N . HIS A 1 85 ? -0.438 10.725 -11.908 1.00 97.88 85 HIS A N 1
ATOM 635 C CA . HIS A 1 85 ? 0.762 10.346 -11.155 1.00 97.88 85 HIS A CA 1
ATOM 636 C C . HIS A 1 85 ? 1.733 11.517 -10.936 1.00 97.88 85 HIS A C 1
ATOM 638 O O . HIS A 1 85 ? 2.499 11.501 -9.970 1.00 97.88 85 HIS A O 1
ATOM 644 N N . TRP A 1 86 ? 1.680 12.566 -11.763 1.00 97.56 86 TRP A N 1
ATOM 645 C CA . TRP A 1 86 ? 2.615 13.697 -11.682 1.00 97.56 86 TRP A CA 1
ATOM 646 C C . TRP A 1 86 ? 2.604 14.455 -10.352 1.00 97.56 86 TRP A C 1
ATOM 648 O O . TRP A 1 86 ? 3.689 14.726 -9.837 1.00 97.56 86 TRP A O 1
ATOM 658 N N . PRO A 1 87 ? 1.449 14.757 -9.726 1.00 97.50 87 PRO A N 1
ATOM 659 C CA . PRO A 1 87 ? 1.450 15.373 -8.400 1.00 97.50 87 PRO A CA 1
ATOM 660 C C . PRO A 1 87 ? 2.169 14.514 -7.351 1.00 97.50 87 PRO A C 1
ATOM 662 O O . PRO A 1 87 ? 2.771 15.053 -6.422 1.00 97.50 87 PRO A O 1
ATOM 665 N N . GLY A 1 88 ? 2.114 13.184 -7.508 1.00 96.81 88 GLY A N 1
ATOM 666 C CA . GLY A 1 88 ? 2.804 12.220 -6.657 1.00 96.81 88 GLY A CA 1
ATOM 667 C C . GLY A 1 88 ? 4.314 12.251 -6.867 1.00 96.81 88 GLY A C 1
ATOM 668 O O . GLY A 1 88 ? 5.042 12.315 -5.885 1.00 96.81 88 GLY A O 1
ATOM 669 N N . LEU A 1 89 ? 4.794 12.276 -8.115 1.00 95.69 89 LEU A N 1
ATOM 670 C CA . LEU A 1 89 ? 6.232 12.390 -8.407 1.00 95.69 89 LEU A CA 1
ATOM 671 C C . LEU A 1 89 ? 6.815 13.739 -7.975 1.00 95.69 89 LEU A C 1
ATOM 673 O O . LEU A 1 89 ? 7.877 13.784 -7.362 1.00 95.69 89 LEU A O 1
ATOM 677 N N . ASN A 1 90 ? 6.112 14.835 -8.265 1.00 93.81 90 ASN A N 1
ATOM 678 C CA . ASN A 1 90 ? 6.620 16.186 -8.027 1.00 93.81 90 ASN A CA 1
ATOM 679 C C . ASN A 1 90 ? 6.557 16.594 -6.551 1.00 93.81 90 ASN A C 1
ATOM 681 O O . ASN A 1 90 ? 7.343 17.438 -6.112 1.00 93.81 90 ASN A O 1
ATOM 685 N N . LEU A 1 91 ? 5.617 16.023 -5.784 1.00 93.38 91 LEU A N 1
ATOM 686 C CA . LEU A 1 91 ? 5.330 16.419 -4.405 1.00 93.38 91 LEU A CA 1
ATOM 687 C C . LEU A 1 91 ? 5.198 17.957 -4.287 1.00 93.38 91 LEU A C 1
ATOM 689 O O . LEU A 1 91 ? 4.664 18.635 -5.173 1.00 93.38 91 LEU A O 1
ATOM 693 N N . GLY A 1 92 ? 5.623 18.535 -3.161 1.00 90.38 92 GLY A N 1
ATOM 694 C CA . GLY A 1 92 ? 5.746 19.982 -3.010 1.00 90.38 92 GLY A CA 1
ATOM 695 C C . GLY A 1 92 ? 4.413 20.729 -3.118 1.00 90.38 92 GLY A C 1
ATOM 696 O O . GLY A 1 92 ? 3.401 20.322 -2.547 1.00 90.38 92 GLY A O 1
ATOM 697 N N . GLN A 1 93 ? 4.418 21.884 -3.790 1.00 91.38 93 GLN A N 1
ATOM 698 C CA . GLN A 1 93 ? 3.220 22.721 -3.929 1.00 91.38 93 GLN A CA 1
ATOM 699 C C . GLN A 1 93 ? 2.140 22.044 -4.779 1.00 91.38 93 GLN A C 1
ATOM 701 O O . GLN A 1 93 ? 0.961 22.148 -4.444 1.00 91.38 93 GLN A O 1
ATOM 706 N N . GLN A 1 94 ? 2.540 21.334 -5.837 1.00 93.06 94 GLN A N 1
ATOM 707 C CA . GLN A 1 94 ? 1.605 20.627 -6.702 1.00 93.06 94 GLN A CA 1
ATOM 708 C C . GLN A 1 94 ? 0.915 19.491 -5.943 1.00 93.06 94 GLN A C 1
ATOM 710 O O . GLN A 1 94 ? -0.313 19.450 -5.880 1.00 93.06 94 GLN A O 1
ATOM 715 N N . GLY A 1 95 ? 1.696 18.634 -5.276 1.00 93.69 95 GLY A N 1
ATOM 716 C CA . GLY A 1 95 ? 1.151 17.556 -4.455 1.00 93.69 95 GLY A CA 1
ATOM 717 C C . GLY A 1 95 ? 0.195 18.076 -3.376 1.00 93.69 95 GLY A C 1
ATOM 718 O O . GLY A 1 95 ? -0.894 17.540 -3.224 1.00 93.69 95 GLY A O 1
ATOM 719 N N . ARG A 1 96 ? 0.523 19.187 -2.701 1.00 92.56 96 ARG A N 1
ATOM 720 C CA . ARG A 1 96 ? -0.382 19.826 -1.722 1.00 92.56 96 ARG A CA 1
ATOM 721 C C . ARG A 1 96 ? -1.702 20.315 -2.319 1.00 92.56 96 ARG A C 1
ATOM 723 O O . ARG A 1 96 ? -2.727 20.294 -1.642 1.00 92.56 96 ARG A O 1
ATOM 730 N N . ALA A 1 97 ? -1.670 20.840 -3.540 1.00 93.69 97 ALA A N 1
ATOM 731 C CA . ALA A 1 97 ? -2.853 21.398 -4.181 1.00 93.69 97 ALA A CA 1
ATOM 732 C C . ALA A 1 97 ? -3.809 20.300 -4.671 1.00 93.69 97 ALA A C 1
ATOM 734 O O . ALA A 1 97 ? -5.032 20.458 -4.564 1.00 93.69 97 ALA A O 1
ATOM 735 N N . GLU A 1 98 ? -3.249 19.203 -5.187 1.00 96.69 98 GLU A N 1
ATOM 736 C CA . GLU A 1 98 ? -3.982 18.175 -5.932 1.00 96.69 98 GLU A CA 1
ATOM 737 C C . GLU A 1 98 ? -4.232 16.881 -5.135 1.00 96.69 98 GLU A C 1
ATOM 739 O O . GLU A 1 98 ? -5.261 16.234 -5.335 1.00 96.69 98 GLU A O 1
ATOM 744 N N . ILE A 1 99 ? -3.350 16.513 -4.198 1.00 97.50 99 ILE A N 1
ATOM 745 C CA . ILE A 1 99 ? -3.455 15.284 -3.394 1.00 97.50 99 ILE A CA 1
ATOM 746 C C . ILE A 1 99 ? -4.058 15.616 -2.029 1.00 97.50 99 ILE A C 1
ATOM 748 O O . ILE A 1 99 ? -3.351 15.792 -1.036 1.00 97.50 99 ILE A O 1
ATOM 752 N N . ARG A 1 100 ? -5.386 15.747 -2.003 1.00 96.31 100 ARG A N 1
ATOM 753 C CA . ARG A 1 100 ? -6.164 16.036 -0.790 1.00 96.31 100 ARG A CA 1
ATOM 754 C C . ARG A 1 100 ? -7.622 15.601 -0.911 1.00 96.31 100 ARG A C 1
ATOM 756 O O . ARG A 1 100 ? -8.162 15.513 -2.014 1.00 96.31 100 ARG A O 1
ATOM 763 N N . GLY A 1 101 ? -8.268 15.358 0.223 1.00 96.62 101 GLY A N 1
ATOM 764 C CA . GLY A 1 101 ? -9.697 15.074 0.351 1.00 96.62 101 GLY A CA 1
ATOM 765 C C . GLY A 1 101 ? -10.109 13.698 -0.166 1.00 96.62 101 GLY A C 1
ATOM 766 O O . GLY A 1 101 ? -11.282 13.476 -0.468 1.00 96.62 101 GLY A O 1
ATOM 767 N N . ARG A 1 102 ? -9.154 12.776 -0.327 1.00 97.69 102 ARG A N 1
ATOM 768 C CA . ARG A 1 102 ? -9.406 11.416 -0.822 1.00 97.69 102 ARG A CA 1
ATOM 769 C C . ARG A 1 102 ? -9.441 10.421 0.343 1.00 97.69 102 ARG A C 1
ATOM 771 O O . ARG A 1 102 ? -8.617 10.531 1.250 1.00 97.69 102 ARG A O 1
ATOM 778 N N . PRO A 1 103 ? -10.352 9.432 0.322 1.00 97.31 103 PRO A N 1
ATOM 779 C CA . PRO A 1 103 ? -10.375 8.379 1.332 1.00 97.31 103 PRO A CA 1
ATOM 780 C C . PRO A 1 103 ? -9.157 7.462 1.206 1.00 97.31 103 PRO A C 1
ATOM 782 O O . PRO A 1 103 ? -8.606 7.315 0.117 1.00 97.31 103 PRO A O 1
ATOM 785 N N . LEU A 1 104 ? -8.787 6.776 2.293 1.00 96.94 104 LEU A N 1
ATOM 786 C CA . LEU A 1 104 ? -7.670 5.823 2.300 1.00 96.94 104 LEU A CA 1
ATOM 787 C C . LEU A 1 104 ? -7.778 4.794 1.164 1.00 96.94 104 LEU A C 1
ATOM 789 O O . LEU A 1 104 ? -6.794 4.556 0.464 1.00 96.94 104 LEU A O 1
ATOM 793 N N . ARG A 1 105 ? -8.989 4.270 0.919 1.00 96.31 105 ARG A N 1
ATOM 794 C CA . ARG A 1 105 ? -9.297 3.331 -0.170 1.00 96.31 105 ARG A CA 1
ATOM 795 C C . ARG A 1 105 ? -8.737 3.755 -1.524 1.00 96.31 105 ARG A C 1
ATOM 797 O O . ARG A 1 105 ? -8.156 2.930 -2.216 1.00 96.31 105 ARG A O 1
ATOM 804 N N . HIS A 1 106 ? -8.849 5.040 -1.866 1.00 97.88 106 HIS A N 1
ATOM 805 C CA . HIS A 1 106 ? -8.348 5.580 -3.132 1.00 97.88 106 HIS A CA 1
ATOM 806 C C . HIS A 1 106 ? -6.850 5.305 -3.314 1.00 97.88 106 HIS A C 1
ATOM 808 O O . HIS A 1 106 ? -6.418 4.862 -4.375 1.00 97.88 106 HIS A O 1
ATOM 814 N N . TYR A 1 107 ? -6.064 5.528 -2.262 1.00 98.50 107 TYR A N 1
ATOM 815 C CA . TYR A 1 107 ? -4.621 5.311 -2.289 1.00 98.50 107 TYR A CA 1
ATOM 816 C C . TYR A 1 107 ? -4.260 3.823 -2.243 1.00 98.50 107 TYR A C 1
ATOM 818 O O . TYR A 1 107 ? -3.329 3.400 -2.924 1.00 98.50 107 TYR A O 1
ATOM 826 N N . LEU A 1 108 ? -5.002 3.018 -1.472 1.00 97.44 108 LEU A N 1
ATOM 827 C CA . LEU A 1 108 ? -4.796 1.568 -1.402 1.00 97.44 108 LEU A CA 1
ATOM 828 C C . LEU A 1 108 ? -5.047 0.895 -2.755 1.00 97.44 108 LEU A C 1
ATOM 830 O O . LEU A 1 108 ? -4.244 0.070 -3.185 1.00 97.44 108 LEU A O 1
ATOM 834 N N . GLU A 1 109 ? -6.129 1.272 -3.437 1.00 96.88 109 GLU A N 1
ATOM 835 C CA . GLU A 1 109 ? -6.474 0.761 -4.765 1.00 96.88 109 GLU A CA 1
ATOM 836 C C . GLU A 1 109 ? -5.424 1.168 -5.804 1.00 96.88 109 GLU A C 1
ATOM 838 O O . GLU A 1 109 ? -4.981 0.317 -6.573 1.00 96.88 109 GLU A O 1
ATOM 843 N N . ALA A 1 110 ? -4.942 2.417 -5.773 1.00 98.31 110 ALA A N 1
ATOM 844 C CA . ALA A 1 110 ? -3.864 2.869 -6.653 1.00 98.31 110 ALA A CA 1
ATOM 845 C C . ALA A 1 110 ? -2.565 2.071 -6.428 1.00 98.31 110 ALA A C 1
ATOM 847 O O . ALA A 1 110 ? -1.966 1.575 -7.382 1.00 98.31 110 ALA A O 1
ATOM 848 N N . LEU A 1 111 ? -2.157 1.881 -5.166 1.00 98.69 111 LEU A N 1
ATOM 849 C CA . LEU A 1 111 ? -0.979 1.088 -4.796 1.00 98.69 111 LEU A CA 1
ATOM 850 C C . LEU A 1 111 ? -1.115 -0.383 -5.217 1.00 98.69 111 LEU A C 1
ATOM 852 O O . LEU A 1 111 ? -0.142 -0.985 -5.678 1.00 98.69 111 LEU A O 1
ATOM 856 N N . ALA A 1 112 ? -2.303 -0.972 -5.065 1.00 97.50 112 ALA A N 1
ATOM 857 C CA . ALA A 1 112 ? -2.585 -2.340 -5.489 1.00 97.50 112 ALA A CA 1
ATOM 858 C C . ALA A 1 112 ?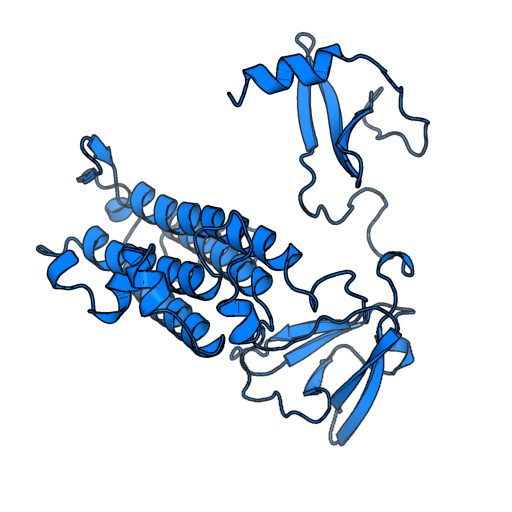 -2.561 -2.477 -7.019 1.00 97.50 112 ALA A C 1
ATOM 860 O O . ALA A 1 112 ? -1.976 -3.428 -7.539 1.00 97.50 112 ALA A O 1
ATOM 861 N N . GLN A 1 113 ? -3.139 -1.513 -7.740 1.00 98.19 113 GLN A N 1
ATOM 862 C CA . GLN A 1 113 ? -3.170 -1.494 -9.200 1.00 98.19 113 GLN A CA 1
ATOM 863 C C . GLN A 1 113 ? -1.760 -1.423 -9.790 1.00 98.19 113 GLN A C 1
ATOM 865 O O . GLN A 1 113 ? -1.414 -2.247 -10.639 1.00 98.19 113 GLN A O 1
ATOM 870 N N . VAL A 1 114 ? -0.922 -0.492 -9.317 1.00 98.62 114 VAL A N 1
ATOM 871 C CA . VAL A 1 114 ? 0.462 -0.410 -9.806 1.00 98.62 114 VAL A CA 1
ATOM 872 C C . VAL A 1 114 ? 1.246 -1.664 -9.424 1.00 98.62 114 VAL A C 1
ATOM 874 O O . VAL A 1 114 ? 1.930 -2.220 -10.276 1.00 98.62 114 VAL A O 1
ATOM 877 N N . ARG A 1 115 ? 1.064 -2.212 -8.213 1.00 98.56 115 ARG A N 1
ATOM 878 C CA . ARG A 1 115 ? 1.728 -3.461 -7.808 1.00 98.56 115 ARG A CA 1
ATOM 879 C C . ARG A 1 115 ? 1.359 -4.635 -8.708 1.00 98.56 115 ARG A C 1
ATOM 881 O O . ARG A 1 115 ? 2.233 -5.426 -9.052 1.00 98.56 115 ARG A O 1
ATOM 888 N N . ALA A 1 116 ? 0.096 -4.753 -9.111 1.00 98.50 116 ALA A N 1
ATOM 889 C CA . ALA A 1 116 ? -0.332 -5.793 -10.042 1.00 98.50 116 ALA A CA 1
ATOM 890 C C . ALA A 1 116 ? 0.404 -5.684 -11.390 1.00 98.50 116 ALA A C 1
ATOM 892 O O . ALA A 1 116 ? 0.875 -6.696 -11.910 1.00 98.50 116 ALA A O 1
ATOM 893 N N . GLY A 1 117 ? 0.579 -4.462 -11.908 1.00 98.50 117 GLY A N 1
ATOM 894 C CA . GLY A 1 117 ? 1.389 -4.199 -13.102 1.00 98.50 117 GLY A CA 1
ATOM 895 C C . GLY A 1 117 ? 2.855 -4.606 -12.927 1.00 98.50 117 GLY A C 1
ATOM 896 O O . GLY A 1 117 ? 3.407 -5.299 -13.778 1.00 98.50 117 GLY A O 1
ATOM 897 N N . THR A 1 118 ? 3.463 -4.263 -11.788 1.00 98.69 118 THR A N 1
ATOM 898 C CA . THR A 1 118 ? 4.848 -4.637 -11.457 1.00 98.69 118 THR A CA 1
ATOM 899 C C . THR A 1 118 ? 5.028 -6.150 -11.405 1.00 98.69 118 THR A C 1
ATOM 901 O O . THR A 1 118 ? 5.970 -6.681 -11.986 1.00 98.69 118 THR A O 1
ATOM 904 N N . LEU A 1 119 ? 4.119 -6.869 -10.740 1.00 98.56 119 LEU A N 1
ATOM 905 C CA . LEU A 1 119 ? 4.189 -8.327 -10.636 1.00 98.56 119 LEU A CA 1
ATOM 906 C C . LEU A 1 119 ? 4.031 -8.999 -12.003 1.00 98.56 119 LEU A C 1
ATOM 908 O O . LEU A 1 119 ? 4.751 -9.952 -12.288 1.00 98.56 119 LEU A O 1
ATOM 912 N N . ALA A 1 120 ? 3.135 -8.495 -12.856 1.00 98.56 120 ALA A N 1
ATOM 913 C CA . ALA A 1 120 ? 2.972 -9.002 -14.216 1.00 98.56 120 ALA A CA 1
ATOM 914 C C . ALA A 1 120 ? 4.230 -8.772 -15.069 1.00 98.56 120 ALA A C 1
ATOM 916 O O . ALA A 1 120 ? 4.665 -9.681 -15.775 1.00 98.56 120 ALA A O 1
ATOM 917 N N . LEU A 1 121 ? 4.839 -7.585 -14.965 1.00 98.44 121 LEU A N 1
ATOM 918 C CA . LEU A 1 121 ? 6.094 -7.258 -15.637 1.00 98.44 121 LEU A CA 1
ATOM 919 C C . LEU A 1 121 ? 7.218 -8.187 -15.171 1.00 98.44 121 LEU A C 1
ATOM 921 O O . LEU A 1 121 ? 7.854 -8.827 -15.999 1.00 98.44 121 LEU A O 1
ATOM 925 N N . LEU A 1 122 ? 7.423 -8.320 -13.860 1.00 98.44 122 LEU A N 1
ATOM 926 C CA . LEU A 1 122 ? 8.482 -9.157 -13.293 1.00 98.44 122 LEU A CA 1
ATOM 927 C C . LEU A 1 122 ? 8.289 -10.652 -13.596 1.00 98.44 122 LEU A C 1
ATOM 929 O O . LEU A 1 122 ? 9.269 -11.353 -13.825 1.00 98.44 122 LEU A O 1
ATOM 933 N N . ALA A 1 123 ? 7.048 -11.143 -13.646 1.00 98.25 123 ALA A N 1
ATOM 934 C CA . ALA A 1 123 ? 6.749 -12.536 -13.995 1.00 98.25 123 ALA A CA 1
ATOM 935 C C . ALA A 1 123 ? 7.058 -12.864 -15.468 1.00 98.25 123 ALA A C 1
ATOM 937 O O . ALA A 1 123 ? 7.257 -14.024 -15.823 1.00 98.25 123 ALA A O 1
ATOM 938 N N . ALA A 1 124 ? 7.094 -11.849 -16.336 1.00 98.31 124 ALA A N 1
ATOM 939 C CA . ALA A 1 124 ? 7.412 -11.988 -17.755 1.00 98.31 124 ALA A CA 1
ATOM 940 C C . ALA A 1 124 ? 8.917 -11.851 -18.057 1.00 98.31 124 ALA A C 1
ATOM 942 O O . ALA A 1 124 ? 9.295 -11.697 -19.224 1.00 98.31 124 ALA A O 1
ATOM 943 N N . ARG A 1 125 ? 9.771 -11.834 -17.027 1.00 98.12 125 ARG A N 1
ATOM 944 C CA . ARG A 1 125 ? 11.219 -11.602 -17.118 1.00 98.12 125 ARG A CA 1
ATOM 945 C C . ARG A 1 125 ? 11.984 -12.650 -16.309 1.00 98.12 125 ARG A C 1
ATOM 947 O O . ARG A 1 125 ? 11.393 -13.441 -15.576 1.00 98.12 125 ARG A O 1
ATOM 954 N N . ASP A 1 126 ? 13.301 -12.657 -16.470 1.00 98.50 126 ASP A N 1
ATOM 955 C CA . ASP A 1 126 ? 14.216 -13.548 -15.764 1.00 98.50 126 ASP A CA 1
ATOM 956 C C . ASP A 1 126 ? 15.338 -12.775 -15.050 1.00 98.50 126 ASP A C 1
ATOM 958 O O . ASP A 1 126 ? 15.459 -11.551 -15.153 1.00 98.50 126 ASP A O 1
ATOM 962 N N . ASP A 1 127 ? 16.169 -13.504 -14.302 1.00 98.62 127 ASP A N 1
ATOM 963 C CA . ASP A 1 127 ? 17.282 -12.917 -13.550 1.00 98.62 127 ASP A CA 1
ATOM 964 C C . ASP A 1 127 ? 18.338 -12.276 -14.482 1.00 98.62 127 ASP A C 1
ATOM 966 O O . ASP A 1 127 ? 19.008 -11.328 -14.083 1.00 98.62 127 ASP A O 1
ATOM 970 N N . ALA A 1 128 ? 18.448 -12.716 -15.744 1.00 98.50 128 ALA A N 1
ATOM 971 C CA . ALA A 1 128 ? 19.372 -12.125 -16.714 1.00 98.50 128 ALA A CA 1
ATOM 972 C C . ALA A 1 128 ? 18.915 -10.728 -17.167 1.00 98.50 128 ALA A C 1
ATOM 974 O O . ALA A 1 128 ? 19.728 -9.808 -17.244 1.00 98.50 128 ALA A O 1
ATOM 975 N N . TRP A 1 129 ? 17.614 -10.543 -17.410 1.00 98.38 129 TRP A N 1
ATOM 976 C CA . TRP A 1 129 ? 17.024 -9.226 -17.674 1.00 98.38 129 TRP A CA 1
ATOM 977 C C . TRP A 1 129 ? 17.195 -8.262 -16.493 1.00 98.38 129 TRP A C 1
ATOM 979 O O . TRP A 1 129 ? 17.386 -7.055 -16.684 1.00 98.38 129 TRP A O 1
ATOM 989 N N . LEU A 1 130 ? 17.126 -8.796 -15.269 1.00 98.00 130 LEU A N 1
ATOM 990 C CA . LEU A 1 130 ? 17.284 -8.019 -14.044 1.00 98.00 130 LEU A CA 1
ATOM 991 C C . LEU A 1 130 ? 18.717 -7.475 -13.899 1.00 98.00 130 LEU A C 1
ATOM 993 O O . LEU A 1 130 ? 18.899 -6.319 -13.505 1.00 98.00 130 LEU A O 1
ATOM 997 N N . ASP A 1 131 ? 19.713 -8.283 -14.264 1.00 97.38 131 ASP A N 1
ATOM 998 C CA . ASP A 1 131 ? 21.136 -7.962 -14.128 1.00 97.38 131 ASP A CA 1
ATOM 999 C C . ASP A 1 131 ? 21.747 -7.250 -15.351 1.00 97.38 131 ASP A C 1
ATOM 1001 O O . ASP A 1 131 ? 22.903 -6.825 -15.286 1.00 97.38 131 ASP A O 1
ATOM 1005 N N . GLU A 1 132 ? 20.990 -7.072 -16.440 1.00 97.12 132 GLU A N 1
ATOM 1006 C CA . GLU A 1 132 ? 21.453 -6.389 -17.654 1.00 97.12 132 GLU A CA 1
ATOM 1007 C C . GLU A 1 132 ? 21.988 -4.972 -17.343 1.00 97.12 132 GLU A C 1
ATOM 1009 O O . GLU A 1 132 ? 21.240 -4.135 -16.818 1.00 97.12 132 GLU A O 1
ATOM 1014 N N . PRO A 1 133 ? 23.258 -4.670 -17.689 1.00 96.94 133 PRO A N 1
ATOM 1015 C CA . PRO A 1 133 ? 23.824 -3.341 -17.511 1.00 96.94 133 PRO A CA 1
ATOM 1016 C C . PRO A 1 133 ? 23.151 -2.316 -18.421 1.00 96.94 133 PRO A C 1
ATOM 1018 O O . PRO A 1 133 ? 23.023 -2.529 -19.627 1.00 96.94 133 PRO A O 1
ATOM 1021 N N . LEU A 1 134 ? 22.780 -1.170 -17.861 1.00 95.12 134 LEU A N 1
ATOM 1022 C CA . LEU A 1 134 ? 22.151 -0.073 -18.592 1.00 95.12 134 LEU A CA 1
ATOM 1023 C C . LEU A 1 134 ? 22.520 1.289 -17.969 1.00 95.12 134 LEU A C 1
ATOM 1025 O O . LEU A 1 134 ? 22.870 1.347 -16.786 1.00 95.12 134 LEU A O 1
ATOM 1029 N N . PRO A 1 135 ? 22.431 2.399 -18.727 1.00 93.75 135 PRO A N 1
ATOM 1030 C CA . PRO A 1 135 ? 22.654 3.738 -18.184 1.00 93.75 135 PRO A CA 1
ATOM 1031 C C . PRO A 1 135 ? 21.629 4.098 -17.098 1.00 93.75 135 PRO A C 1
ATOM 1033 O O . PRO A 1 135 ? 20.433 4.187 -17.368 1.00 93.75 135 PRO A O 1
ATOM 1036 N N . LEU A 1 136 ? 22.093 4.350 -15.877 1.00 92.00 136 LEU A N 1
ATOM 1037 C CA . LEU A 1 136 ? 21.265 4.701 -14.729 1.00 92.00 136 LEU A CA 1
ATOM 1038 C C . LEU A 1 136 ? 21.906 5.855 -13.958 1.00 92.00 136 LEU A C 1
ATOM 1040 O O . LEU A 1 136 ? 23.038 5.753 -13.498 1.00 92.00 136 LEU A O 1
ATOM 1044 N N . TRP A 1 137 ? 21.174 6.963 -13.817 1.00 88.38 137 TRP A N 1
ATOM 1045 C CA . TRP A 1 137 ? 21.575 8.128 -13.009 1.00 88.38 137 TRP A CA 1
ATOM 1046 C C . TRP A 1 137 ? 22.987 8.672 -13.299 1.00 88.38 137 TRP A C 1
ATOM 1048 O O . TRP A 1 137 ? 23.693 9.122 -12.401 1.00 88.38 137 TRP A O 1
ATOM 1058 N N . GLY A 1 138 ? 23.392 8.661 -14.571 1.00 91.31 138 GLY A N 1
ATOM 1059 C CA . GLY A 1 138 ? 24.698 9.170 -15.001 1.00 91.31 138 GLY A CA 1
ATOM 1060 C C . GLY A 1 138 ? 25.856 8.176 -14.869 1.00 91.31 138 GLY A C 1
ATOM 1061 O O . GLY A 1 138 ? 26.978 8.538 -15.212 1.00 91.31 138 GLY A O 1
ATOM 1062 N N . ASP A 1 139 ? 25.592 6.942 -14.437 1.00 94.81 139 ASP A N 1
ATOM 1063 C CA . ASP A 1 139 ? 26.552 5.834 -14.408 1.00 94.81 139 ASP A CA 1
ATOM 1064 C C . ASP A 1 139 ? 25.925 4.556 -15.011 1.00 94.81 139 ASP A C 1
ATOM 1066 O O . ASP A 1 139 ? 24.863 4.598 -15.636 1.00 94.81 139 ASP A O 1
ATOM 1070 N N . THR A 1 140 ? 26.589 3.412 -14.873 1.00 95.69 140 THR A N 1
ATOM 1071 C CA . THR A 1 140 ? 26.066 2.092 -15.228 1.00 95.69 140 THR A CA 1
ATOM 1072 C C . THR A 1 140 ? 25.381 1.464 -14.019 1.00 95.69 140 THR A C 1
ATOM 1074 O O . THR A 1 140 ? 26.007 1.231 -12.987 1.00 95.69 140 THR A O 1
ATOM 1077 N N . GLY A 1 141 ? 24.102 1.140 -14.168 1.00 96.19 141 GLY A N 1
ATOM 1078 C CA . GLY A 1 141 ? 23.336 0.347 -13.212 1.00 96.19 141 GLY A CA 1
ATOM 1079 C C . GLY A 1 141 ? 22.676 -0.842 -13.898 1.00 96.19 141 GLY A C 1
ATOM 1080 O O . GLY A 1 141 ? 23.053 -1.230 -15.001 1.00 96.19 141 GLY A O 1
ATOM 1081 N N . ASN A 1 142 ? 21.673 -1.419 -13.247 1.00 97.50 142 ASN A N 1
ATOM 1082 C CA . ASN A 1 142 ? 20.833 -2.471 -13.811 1.00 97.50 142 ASN A CA 1
ATOM 1083 C C . ASN A 1 142 ? 19.404 -2.363 -13.257 1.00 97.50 142 ASN A C 1
ATOM 1085 O O . ASN A 1 142 ? 19.110 -1.552 -12.370 1.00 97.50 142 ASN A O 1
ATOM 1089 N N . ARG A 1 143 ? 18.494 -3.191 -13.775 1.00 98.06 143 ARG A N 1
ATOM 1090 C CA . ARG A 1 143 ? 17.092 -3.196 -13.329 1.00 98.06 143 ARG A CA 1
ATOM 1091 C C . ARG A 1 143 ? 16.930 -3.754 -11.924 1.00 98.06 143 ARG A C 1
ATOM 1093 O O . ARG A 1 143 ? 15.980 -3.390 -11.236 1.00 98.06 143 ARG A O 1
ATOM 1100 N N . HIS A 1 144 ? 17.872 -4.577 -11.473 1.00 98.06 144 HIS A N 1
ATOM 1101 C CA . HIS A 1 144 ? 17.947 -5.004 -10.084 1.00 98.06 144 HIS A CA 1
ATOM 1102 C C . HIS A 1 144 ? 17.996 -3.795 -9.153 1.00 98.06 144 HIS A C 1
ATOM 1104 O O . HIS A 1 144 ? 17.172 -3.675 -8.248 1.00 98.06 144 HIS A O 1
ATOM 1110 N N . PHE A 1 145 ? 18.921 -2.870 -9.409 1.00 97.88 145 PHE A N 1
ATOM 1111 C CA . PHE A 1 145 ? 19.060 -1.668 -8.606 1.00 97.88 145 PHE A CA 1
ATOM 1112 C C . PHE A 1 145 ? 17.829 -0.758 -8.723 1.00 97.88 145 PHE A C 1
ATOM 1114 O O . PHE A 1 145 ?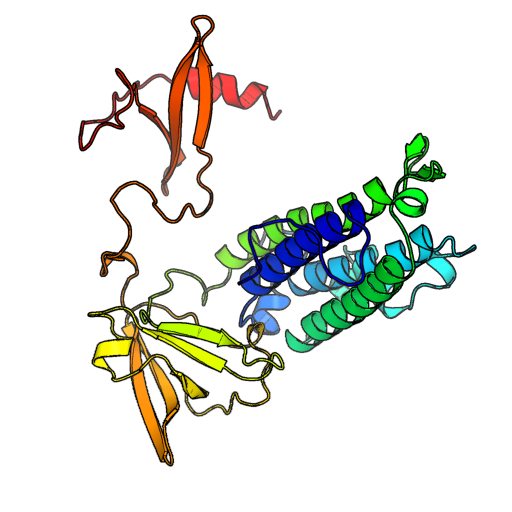 17.375 -0.237 -7.709 1.00 97.88 145 PHE A O 1
ATOM 1121 N N . MET A 1 146 ? 17.242 -0.612 -9.919 1.00 97.75 146 MET A N 1
ATOM 1122 C CA . MET A 1 146 ? 15.998 0.155 -10.097 1.00 97.75 146 MET A CA 1
ATOM 1123 C C . MET A 1 146 ? 14.878 -0.353 -9.183 1.00 97.75 146 MET A C 1
ATOM 1125 O O . MET A 1 146 ? 14.288 0.418 -8.431 1.00 97.75 146 MET A O 1
ATOM 1129 N N . TRP A 1 147 ? 14.602 -1.657 -9.211 1.00 98.50 147 TRP A N 1
ATOM 1130 C CA . TRP A 1 147 ? 13.531 -2.231 -8.400 1.00 98.50 147 TRP A CA 1
ATOM 1131 C C . TRP A 1 147 ? 13.877 -2.308 -6.914 1.00 98.50 147 TRP A C 1
ATOM 1133 O O . TRP A 1 147 ? 12.978 -2.199 -6.081 1.00 98.50 147 TRP A O 1
ATOM 1143 N N . PHE A 1 148 ? 15.162 -2.443 -6.573 1.00 98.06 148 PHE A N 1
ATOM 1144 C CA . PHE A 1 148 ? 15.640 -2.221 -5.210 1.00 98.06 148 PHE A CA 1
ATOM 1145 C C . PHE A 1 148 ? 15.285 -0.814 -4.725 1.00 98.06 148 PHE A C 1
ATOM 1147 O O . PHE A 1 148 ? 14.669 -0.667 -3.670 1.00 98.06 148 PHE A O 1
ATOM 1154 N N . HIS A 1 149 ? 15.613 0.202 -5.520 1.00 97.69 149 HIS A N 1
ATOM 1155 C CA . HIS A 1 149 ? 15.356 1.590 -5.177 1.00 97.69 149 HIS A CA 1
ATOM 1156 C C . HIS A 1 149 ? 13.859 1.873 -4.996 1.00 97.69 149 HIS A C 1
ATOM 1158 O O . HIS A 1 149 ? 13.498 2.526 -4.027 1.00 97.69 149 HIS A O 1
ATOM 1164 N N . VAL A 1 150 ? 12.974 1.312 -5.831 1.00 98.38 150 VAL A N 1
ATOM 1165 C CA . VAL A 1 150 ? 11.514 1.497 -5.684 1.00 98.38 150 VAL A CA 1
ATOM 1166 C C . VAL A 1 150 ? 11.019 1.133 -4.278 1.00 98.38 150 VAL A C 1
ATOM 1168 O O . VAL A 1 150 ? 10.257 1.890 -3.679 1.00 98.38 150 VAL A O 1
ATOM 1171 N N . PHE A 1 151 ? 11.430 -0.013 -3.718 1.00 97.12 151 PHE A N 1
ATOM 1172 C CA . PHE A 1 151 ? 10.980 -0.380 -2.369 1.00 97.12 151 PHE A CA 1
ATOM 1173 C C . PHE A 1 151 ? 11.824 0.248 -1.255 1.00 97.12 151 PHE A C 1
ATOM 1175 O O . PHE A 1 151 ? 11.329 0.390 -0.136 1.00 97.12 151 PHE A O 1
ATOM 1182 N N . GLU A 1 152 ? 13.083 0.596 -1.522 1.00 98.38 152 GLU A N 1
ATOM 1183 C CA . GLU A 1 152 ? 13.923 1.361 -0.597 1.00 98.38 152 GLU A CA 1
ATOM 1184 C C . GLU A 1 152 ? 13.326 2.753 -0.348 1.00 98.38 152 GLU A C 1
ATOM 1186 O O . GLU A 1 152 ? 13.147 3.140 0.810 1.00 98.38 152 GLU A O 1
ATOM 1191 N N . ASP A 1 153 ? 12.893 3.429 -1.408 1.00 97.81 153 ASP A N 1
ATOM 1192 C CA . ASP A 1 153 ? 12.205 4.716 -1.366 1.00 97.81 153 ASP A CA 1
ATOM 1193 C C . ASP A 1 153 ? 10.853 4.618 -0.631 1.00 97.81 153 ASP A C 1
ATOM 1195 O O . ASP A 1 153 ? 10.559 5.394 0.285 1.00 97.81 153 ASP A O 1
ATOM 1199 N N . GLU A 1 154 ? 10.068 3.565 -0.896 1.00 98.44 154 GLU A N 1
ATOM 1200 C CA . GLU A 1 154 ? 8.845 3.288 -0.134 1.00 98.44 154 GLU A CA 1
ATOM 1201 C C . GLU A 1 154 ? 9.137 3.098 1.370 1.00 98.44 154 GLU A C 1
ATOM 1203 O O . GLU A 1 154 ? 8.435 3.640 2.232 1.00 98.44 154 GLU A O 1
ATOM 1208 N N . ILE A 1 155 ? 10.203 2.370 1.718 1.00 97.00 155 ILE A N 1
ATOM 1209 C CA . ILE A 1 155 ? 10.648 2.185 3.106 1.00 97.00 155 ILE A CA 1
ATOM 1210 C C . ILE A 1 155 ? 11.056 3.519 3.747 1.00 97.00 155 ILE A C 1
ATOM 1212 O O . ILE A 1 155 ? 10.733 3.738 4.927 1.00 97.00 155 ILE A O 1
ATOM 1216 N N . ASN A 1 156 ? 11.735 4.392 2.997 1.00 94.38 156 ASN A N 1
ATOM 1217 C CA . ASN A 1 156 ? 12.136 5.729 3.426 1.00 94.38 156 ASN A CA 1
ATOM 1218 C C . ASN A 1 156 ? 10.906 6.582 3.765 1.00 94.38 156 ASN A C 1
ATOM 1220 O O . ASN A 1 156 ? 10.750 7.052 4.900 1.00 94.38 156 ASN A O 1
ATOM 1224 N N . HIS A 1 157 ? 9.960 6.685 2.832 1.00 96.31 157 HIS A N 1
ATOM 1225 C CA . HIS A 1 157 ? 8.735 7.459 3.008 1.00 96.31 157 HIS A CA 1
ATOM 1226 C C . HIS A 1 157 ? 7.787 6.865 4.056 1.00 96.31 157 HIS A C 1
ATOM 1228 O O . HIS A 1 157 ? 7.141 7.606 4.801 1.00 96.31 157 HIS A O 1
ATOM 1234 N N . ARG A 1 158 ? 7.775 5.542 4.248 1.00 96.62 158 ARG A N 1
ATOM 1235 C CA . ARG A 1 158 ? 7.101 4.907 5.393 1.00 96.62 158 ARG A CA 1
ATOM 1236 C C . ARG A 1 158 ? 7.670 5.385 6.733 1.00 96.62 158 ARG A C 1
ATOM 1238 O O . ARG A 1 158 ? 6.933 5.478 7.717 1.00 96.62 158 ARG A O 1
ATOM 1245 N N . GLY A 1 159 ? 8.964 5.703 6.803 1.00 92.88 159 GLY A N 1
ATOM 1246 C CA . GLY A 1 159 ? 9.562 6.362 7.966 1.00 92.88 159 GLY A CA 1
ATOM 1247 C C . GLY A 1 159 ? 8.859 7.681 8.297 1.00 92.88 159 GLY A C 1
ATOM 1248 O O . GLY A 1 159 ? 8.489 7.907 9.450 1.00 92.88 159 GLY A O 1
ATOM 1249 N N . GLN A 1 160 ? 8.573 8.491 7.276 1.00 94.00 160 GLN A N 1
ATOM 1250 C CA . GLN A 1 160 ? 7.827 9.745 7.413 1.00 94.00 160 GLN A CA 1
ATOM 1251 C C . GLN A 1 160 ? 6.372 9.494 7.843 1.00 94.00 160 GLN A C 1
ATOM 1253 O O . GLN A 1 160 ? 5.907 10.128 8.788 1.00 94.00 160 GLN A O 1
ATOM 1258 N N . LEU A 1 161 ? 5.682 8.500 7.265 1.00 94.75 161 LEU A N 1
ATOM 1259 C CA . LEU A 1 161 ? 4.328 8.101 7.698 1.00 94.75 161 LEU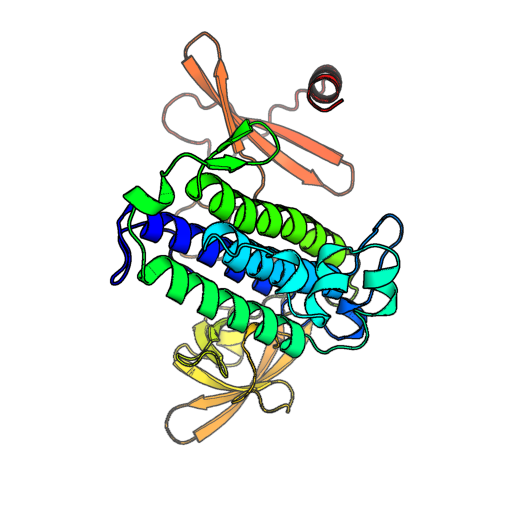 A CA 1
ATOM 1260 C C . LEU A 1 161 ? 4.274 7.752 9.195 1.00 94.75 161 LEU A C 1
ATOM 1262 O O . LEU A 1 161 ? 3.356 8.149 9.914 1.00 94.75 161 LEU A O 1
ATOM 1266 N N . ARG A 1 162 ? 5.289 7.043 9.702 1.00 90.75 162 ARG A N 1
ATOM 1267 C CA . ARG A 1 162 ? 5.390 6.690 11.128 1.00 90.75 162 ARG A CA 1
ATOM 1268 C C . ARG A 1 162 ? 5.639 7.900 12.029 1.00 90.75 162 ARG A C 1
ATOM 1270 O O . ARG A 1 162 ? 5.205 7.874 13.181 1.00 90.75 162 ARG A O 1
ATOM 1277 N N . LEU A 1 163 ? 6.325 8.933 11.538 1.00 90.31 163 LEU A N 1
ATOM 1278 C CA . LEU A 1 163 ? 6.481 10.202 12.253 1.00 90.31 163 LEU A CA 1
ATOM 1279 C C . LEU A 1 163 ? 5.158 10.972 12.278 1.00 90.31 163 LEU A C 1
ATOM 1281 O O . LEU A 1 163 ? 4.701 11.332 13.362 1.00 90.31 163 LEU A O 1
ATOM 1285 N N . LEU A 1 164 ? 4.485 11.100 11.129 1.00 91.38 164 LEU A N 1
ATOM 1286 C CA . LEU A 1 164 ? 3.162 11.727 11.017 1.00 91.38 164 LEU A CA 1
ATOM 1287 C C . LEU A 1 164 ? 2.145 11.082 11.968 1.00 91.38 164 LEU A C 1
ATOM 1289 O O . LEU A 1 164 ? 1.400 11.787 12.643 1.00 91.38 164 LEU A O 1
ATOM 1293 N N . ARG A 1 165 ? 2.181 9.750 12.125 1.00 87.62 165 ARG A N 1
ATOM 1294 C CA . ARG A 1 165 ? 1.320 9.010 13.065 1.00 87.62 165 ARG A CA 1
ATOM 1295 C C . ARG A 1 165 ? 1.375 9.540 14.500 1.00 87.62 165 ARG A C 1
ATOM 1297 O O . ARG A 1 165 ? 0.374 9.472 15.206 1.00 87.62 165 ARG A O 1
ATOM 1304 N N . ARG A 1 166 ? 2.524 10.057 14.953 1.00 84.56 166 ARG A N 1
ATOM 1305 C CA . ARG A 1 166 ? 2.688 10.597 16.317 1.00 84.56 166 ARG A CA 1
ATOM 1306 C C . ARG A 1 166 ? 1.896 11.881 16.531 1.00 84.56 166 ARG A C 1
ATOM 1308 O O . ARG A 1 166 ? 1.526 12.173 17.663 1.00 84.56 166 ARG A O 1
ATOM 1315 N N . HIS A 1 167 ? 1.621 12.613 15.458 1.00 83.94 167 HIS A N 1
ATOM 1316 C CA . HIS A 1 167 ? 0.818 13.830 15.483 1.00 83.94 167 HIS A CA 1
ATOM 1317 C C . HIS A 1 167 ? -0.684 13.548 15.365 1.00 83.94 167 HIS A C 1
ATOM 1319 O O . HIS A 1 167 ? -1.476 14.472 15.509 1.00 83.94 167 HIS A O 1
ATOM 1325 N N . GLN A 1 168 ? -1.086 12.288 15.150 1.00 81.00 168 GLN A N 1
ATOM 1326 C CA . GLN A 1 168 ? -2.492 11.920 15.036 1.00 81.00 168 GLN A CA 1
ATOM 1327 C C . GLN A 1 168 ? -3.113 11.716 16.429 1.00 81.00 168 GLN A C 1
ATOM 1329 O O . GLN A 1 168 ? -2.722 10.776 17.134 1.00 81.00 168 GLN A O 1
ATOM 1334 N N . PRO A 1 169 ? -4.117 12.523 16.830 1.00 66.31 169 PRO A N 1
ATOM 1335 C CA . PRO A 1 169 ? -4.724 12.436 18.160 1.00 66.31 169 PRO A CA 1
ATOM 1336 C C . PRO A 1 169 ? -5.296 11.047 18.458 1.00 66.31 169 PRO A C 1
ATOM 1338 O O . PRO A 1 169 ? -5.147 10.523 19.558 1.00 66.31 169 PRO A O 1
ATOM 1341 N N . GLY A 1 170 ? -5.901 10.408 17.453 1.00 67.69 170 GLY A N 1
ATOM 1342 C CA . GLY A 1 170 ? -6.539 9.102 17.606 1.00 67.69 170 GLY A CA 1
ATOM 1343 C C . GLY A 1 170 ? -5.591 7.897 17.567 1.00 67.69 170 GLY A C 1
ATOM 1344 O O . GLY A 1 170 ? -6.071 6.767 17.630 1.00 67.69 170 GLY A O 1
ATOM 1345 N N . HIS A 1 171 ? -4.275 8.113 17.459 1.00 68.25 171 HIS A N 1
ATOM 1346 C CA . HIS A 1 171 ? -3.265 7.050 17.395 1.00 68.25 171 HIS A CA 1
ATOM 1347 C C . HIS A 1 171 ? -2.285 7.053 18.578 1.00 68.25 171 HIS A C 1
ATOM 1349 O O . HIS A 1 171 ? -1.393 6.200 18.632 1.00 68.25 171 HIS A O 1
ATOM 1355 N N . GLN A 1 172 ? -2.446 7.968 19.539 1.00 63.38 172 GLN A N 1
ATOM 1356 C CA . GLN A 1 172 ? -1.655 7.982 20.767 1.00 63.38 172 GLN A CA 1
ATOM 1357 C C . GLN A 1 172 ? -2.245 7.052 21.831 1.00 63.38 172 GLN A C 1
ATOM 1359 O O . GLN A 1 172 ? -3.458 6.961 21.997 1.00 63.38 172 GLN A O 1
ATOM 1364 N N . GLY A 1 173 ? -1.366 6.350 22.555 1.00 64.88 173 GLY A N 1
ATOM 1365 C CA . GLY A 1 173 ? -1.760 5.521 23.693 1.00 64.88 173 GLY A CA 1
ATOM 1366 C C . GLY A 1 173 ? -2.759 4.423 23.336 1.00 64.88 173 GLY A C 1
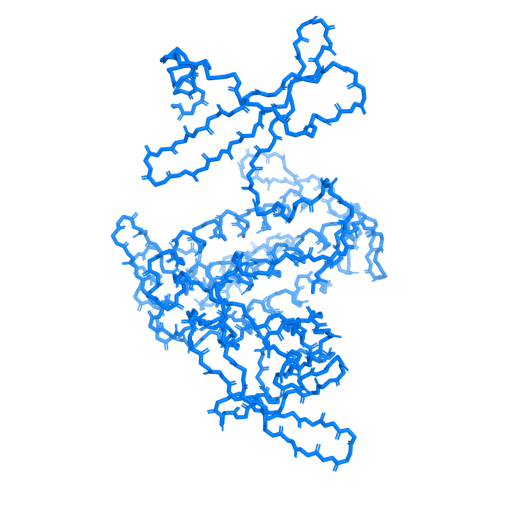ATOM 1367 O O . GLY A 1 173 ? -3.751 4.291 24.029 1.00 64.88 173 GLY A O 1
ATOM 1368 N N . LEU A 1 174 ? -2.534 3.655 22.264 1.00 76.62 174 LEU A N 1
ATOM 1369 C CA . LEU A 1 174 ? -3.457 2.592 21.843 1.00 76.62 174 LEU A CA 1
ATOM 1370 C C . LEU A 1 174 ? -3.568 1.467 22.886 1.00 76.62 174 LEU A C 1
ATOM 1372 O O . LEU A 1 174 ? -2.569 0.896 23.334 1.00 76.62 174 LEU A O 1
ATOM 1376 N N . GLY A 1 175 ? -4.806 1.125 23.232 1.00 83.12 175 GLY A N 1
ATOM 1377 C CA . GLY A 1 175 ? -5.150 -0.029 24.044 1.00 83.12 175 GLY A CA 1
ATOM 1378 C C . GLY A 1 175 ? -5.196 -1.309 23.212 1.00 83.12 175 GLY A C 1
ATOM 1379 O O . GLY A 1 175 ? -5.243 -1.282 21.982 1.00 83.12 175 GLY A O 1
ATOM 1380 N N . THR A 1 176 ? -5.174 -2.451 23.889 1.00 86.94 176 THR A N 1
ATOM 1381 C CA . THR A 1 176 ? -5.234 -3.779 23.277 1.00 86.94 176 THR A CA 1
ATOM 1382 C C . THR A 1 176 ? -6.544 -4.474 23.615 1.00 86.94 176 THR A C 1
ATOM 1384 O O . THR A 1 176 ? -7.042 -4.372 24.737 1.00 86.94 176 THR A O 1
ATOM 1387 N N . THR A 1 177 ? -7.094 -5.194 22.640 1.00 90.25 177 THR A N 1
ATOM 1388 C CA . THR A 1 177 ? -8.192 -6.148 22.840 1.00 90.25 177 THR A CA 1
ATOM 1389 C C . THR A 1 177 ? -7.665 -7.547 23.160 1.00 90.25 177 THR A C 1
ATOM 1391 O O . THR A 1 177 ? -8.372 -8.336 23.767 1.00 90.25 177 THR A O 1
ATOM 1394 N N . GLY A 1 178 ? -6.431 -7.870 22.749 1.00 89.31 178 GLY A N 1
ATOM 1395 C CA . GLY A 1 178 ? -5.897 -9.237 22.744 1.00 89.31 178 GLY A CA 1
ATOM 1396 C C . GLY A 1 178 ? -6.485 -10.146 21.658 1.00 89.31 178 GLY A C 1
ATOM 1397 O O . GLY A 1 178 ? -6.160 -11.330 21.621 1.00 89.31 178 GLY A O 1
ATOM 1398 N N . ALA A 1 179 ? -7.283 -9.595 20.741 1.00 91.56 179 ALA A N 1
ATOM 1399 C CA . ALA A 1 179 ? -7.677 -10.263 19.508 1.00 91.56 179 ALA A CA 1
ATOM 1400 C C . ALA A 1 179 ? -6.650 -9.988 18.407 1.00 91.56 179 ALA A C 1
ATOM 1402 O O . ALA A 1 179 ? -6.258 -8.842 18.180 1.00 91.56 179 ALA A O 1
ATOM 1403 N N . TRP A 1 180 ? -6.250 -11.031 17.689 1.00 88.62 180 TRP A N 1
ATOM 1404 C CA . TRP A 1 180 ? -5.514 -10.906 16.437 1.00 88.62 180 TRP A CA 1
ATOM 1405 C C . TRP A 1 180 ? -6.488 -11.037 15.280 1.00 88.62 180 TRP A C 1
ATOM 1407 O O . TRP A 1 180 ? -7.018 -12.117 15.019 1.00 88.62 180 TRP A O 1
ATOM 1417 N N . LEU A 1 181 ? -6.720 -9.919 14.604 1.00 91.06 181 LEU A N 1
ATOM 1418 C CA . LEU A 1 181 ? -7.558 -9.842 13.419 1.00 91.06 181 LEU A CA 1
ATOM 1419 C C . LEU A 1 181 ? -6.698 -9.964 12.160 1.00 91.06 181 LEU A C 1
ATOM 1421 O O . LEU A 1 181 ? -5.574 -9.462 12.123 1.00 91.06 181 LEU A O 1
ATOM 1425 N N . GLU A 1 182 ? -7.223 -10.624 11.136 1.00 88.69 182 GLU A N 1
ATOM 1426 C CA . GLU A 1 182 ? -6.581 -10.738 9.827 1.00 88.69 182 GLU A CA 1
ATOM 1427 C C . GLU A 1 182 ? -7.613 -10.599 8.696 1.00 88.69 182 GLU A C 1
ATOM 1429 O O . GLU A 1 182 ? -8.793 -10.898 8.923 1.00 88.69 182 GLU A O 1
ATOM 1434 N N . PRO A 1 183 ? -7.197 -10.143 7.498 1.00 90.25 183 PRO A N 1
ATOM 1435 C CA . PRO A 1 183 ? -8.074 -10.092 6.330 1.00 90.25 183 PRO A CA 1
ATOM 1436 C C . PRO A 1 183 ? -8.620 -11.479 5.968 1.00 90.25 183 PRO A C 1
ATOM 1438 O O . PRO A 1 183 ? -7.959 -12.500 6.203 1.00 90.25 183 PRO A O 1
ATOM 1441 N N . LEU A 1 184 ? -9.798 -11.523 5.339 1.00 88.75 184 LEU A N 1
ATOM 1442 C CA . LEU A 1 184 ? -10.233 -12.723 4.618 1.00 88.75 184 LEU A CA 1
ATOM 1443 C C . LEU A 1 184 ? -9.384 -12.935 3.352 1.00 88.75 184 LEU A C 1
ATOM 1445 O O . LEU A 1 184 ? -8.542 -12.116 2.986 1.00 88.75 184 LEU A O 1
ATOM 1449 N N . ARG A 1 185 ? -9.552 -14.093 2.702 1.00 78.44 185 ARG A N 1
ATOM 1450 C CA . ARG A 1 185 ? -8.671 -14.537 1.604 1.00 78.44 185 ARG A CA 1
ATOM 1451 C C . ARG A 1 185 ? -8.704 -13.632 0.373 1.00 78.44 185 ARG A C 1
ATOM 1453 O O . ARG A 1 185 ? -7.720 -13.592 -0.354 1.00 78.44 185 ARG A O 1
ATOM 1460 N N . ASP A 1 186 ? -9.819 -12.962 0.136 1.00 79.25 186 ASP A N 1
ATOM 1461 C CA . ASP A 1 186 ? -10.020 -11.991 -0.941 1.00 79.25 186 ASP A CA 1
ATOM 1462 C C . ASP A 1 186 ? -9.590 -10.563 -0.551 1.00 79.25 186 ASP A C 1
ATOM 1464 O O . ASP A 1 186 ? -9.634 -9.663 -1.384 1.00 79.25 186 ASP A O 1
ATOM 1468 N N . GLY A 1 187 ? -9.136 -10.354 0.691 1.00 79.44 187 GLY A N 1
ATOM 1469 C CA . GLY A 1 187 ? -8.711 -9.055 1.215 1.00 79.44 187 GLY A CA 1
ATOM 1470 C C . GLY A 1 187 ? -9.853 -8.160 1.707 1.00 79.44 187 GLY A C 1
ATOM 1471 O O . GLY A 1 187 ? -9.574 -7.085 2.249 1.00 79.44 187 GLY A O 1
ATOM 1472 N N . LEU A 1 188 ? -11.107 -8.600 1.558 1.00 85.69 188 LEU A N 1
ATOM 1473 C CA . LEU A 1 188 ? -12.303 -7.890 2.002 1.00 85.69 188 LEU A CA 1
ATOM 1474 C C . LEU A 1 188 ? -12.824 -8.512 3.296 1.00 85.69 188 LEU A C 1
ATOM 1476 O O . LEU A 1 188 ? -12.884 -9.727 3.444 1.00 85.69 188 LEU A O 1
ATOM 1480 N N . GLY A 1 189 ? -13.168 -7.680 4.271 1.00 88.56 189 GLY A N 1
ATOM 1481 C CA . GLY A 1 189 ? -13.619 -8.165 5.567 1.00 88.56 189 GLY A CA 1
ATOM 1482 C C . GLY A 1 189 ? -12.508 -8.770 6.419 1.00 88.56 189 GLY A C 1
ATOM 1483 O O . GLY A 1 189 ? -11.314 -8.757 6.096 1.00 88.56 189 GLY A O 1
ATOM 1484 N N . VAL A 1 190 ? -12.910 -9.246 7.596 1.00 93.06 190 VAL A N 1
ATOM 1485 C CA . VAL A 1 190 ? -11.985 -9.586 8.678 1.00 93.06 190 VAL A CA 1
ATOM 1486 C C . VAL A 1 190 ? -12.442 -10.824 9.404 1.00 93.06 190 VAL A C 1
ATOM 1488 O O . VAL A 1 190 ? -13.627 -11.015 9.660 1.00 93.06 190 VAL A O 1
ATOM 1491 N N . ARG A 1 191 ? -11.477 -11.618 9.850 1.00 94.06 191 ARG A N 1
ATOM 1492 C CA . ARG A 1 191 ? -11.712 -12.658 10.843 1.00 94.06 191 ARG A CA 1
ATOM 1493 C C . ARG A 1 191 ? -10.790 -12.519 12.037 1.00 94.06 191 ARG A C 1
ATOM 1495 O O . ARG A 1 191 ? -9.664 -12.030 11.933 1.00 94.06 191 ARG A O 1
ATOM 1502 N N . CYS A 1 192 ? -11.246 -13.015 13.175 1.00 94.00 192 CYS A N 1
ATOM 1503 C CA . CYS A 1 192 ? -10.394 -13.250 14.317 1.00 94.00 192 CYS A CA 1
ATOM 1504 C C . CYS A 1 192 ? -9.565 -14.511 14.068 1.00 94.00 192 CYS A C 1
ATOM 1506 O O . CYS A 1 192 ? -10.084 -15.623 14.042 1.00 94.00 192 CYS A O 1
ATOM 1508 N N . ARG A 1 193 ? -8.256 -14.354 13.879 1.00 92.25 193 ARG A N 1
ATOM 1509 C CA . ARG A 1 193 ? -7.331 -15.483 13.743 1.00 92.25 193 ARG A CA 1
ATOM 1510 C C . ARG A 1 193 ? -7.180 -16.218 15.068 1.00 92.25 193 ARG A C 1
ATOM 1512 O O . ARG A 1 193 ? -7.225 -17.442 15.121 1.00 92.25 193 ARG A O 1
ATOM 1519 N N . MET A 1 194 ? -6.938 -15.453 16.127 1.00 91.81 194 MET A N 1
ATOM 1520 C CA . MET A 1 194 ? -6.709 -15.969 17.469 1.00 91.81 194 MET A CA 1
ATOM 1521 C C . MET A 1 194 ? -7.050 -14.914 18.515 1.00 91.81 194 MET A C 1
ATOM 1523 O O . MET A 1 194 ? -6.973 -13.711 18.259 1.00 91.81 194 MET A O 1
ATOM 1527 N N . VAL A 1 195 ? -7.357 -15.388 19.714 1.00 92.12 195 VAL A N 1
ATOM 1528 C CA . VAL A 1 195 ? -7.574 -14.569 20.902 1.00 92.12 195 VAL A CA 1
ATOM 1529 C C . VAL A 1 195 ? -6.591 -15.032 21.968 1.00 92.12 195 VAL A C 1
ATOM 1531 O O . VAL A 1 195 ? -6.387 -16.232 22.133 1.00 92.12 195 VAL A O 1
ATOM 1534 N N . HIS A 1 196 ? -5.933 -14.086 22.636 1.00 88.38 196 HIS A N 1
ATOM 1535 C CA . HIS A 1 196 ? -5.015 -14.395 23.732 1.00 88.38 196 HIS A CA 1
ATOM 1536 C C . HIS A 1 196 ? -5.787 -14.749 25.003 1.00 88.38 196 HIS A C 1
ATOM 1538 O O . HIS A 1 196 ? -6.757 -14.068 25.343 1.00 88.38 196 HIS A O 1
ATOM 1544 N N . GLU A 1 197 ? -5.319 -15.768 25.718 1.00 88.94 197 GLU A N 1
ATOM 1545 C CA . GLU A 1 197 ? -5.888 -16.175 27.005 1.00 88.94 197 GLU A CA 1
ATOM 1546 C C . GLU A 1 197 ? -5.816 -15.030 28.025 1.00 88.94 197 GLU A C 1
ATOM 1548 O O . GLU A 1 197 ? -4.863 -14.243 28.067 1.00 88.94 197 GLU A O 1
ATOM 1553 N N . GLY A 1 198 ? -6.871 -14.900 28.819 1.00 87.94 198 GLY A N 1
ATOM 1554 C CA . GLY A 1 198 ? -7.087 -13.847 29.793 1.00 87.94 198 GLY A CA 1
ATOM 1555 C C . GLY A 1 198 ? -7.464 -12.499 29.186 1.00 87.94 198 GLY A C 1
ATOM 1556 O O . GLY A 1 198 ? -7.867 -11.621 29.941 1.00 87.94 198 GLY A O 1
ATOM 1557 N N . SER A 1 199 ? -7.346 -12.293 27.870 1.00 92.94 199 SER A N 1
ATOM 1558 C CA . SER A 1 199 ? -7.501 -10.972 27.244 1.00 92.94 199 SER A CA 1
ATOM 1559 C C . SER A 1 199 ? -8.928 -10.407 27.305 1.00 92.94 199 SER A C 1
ATOM 1561 O O . SER A 1 199 ? -9.887 -11.166 27.446 1.00 92.94 199 SER A O 1
ATOM 1563 N N . PRO A 1 200 ? -9.118 -9.081 27.125 1.00 94.62 200 PRO A N 1
ATOM 1564 C CA . PRO A 1 200 ? -10.459 -8.503 27.040 1.00 94.62 200 PRO A CA 1
ATOM 1565 C C . PRO A 1 200 ? -11.330 -9.130 25.949 1.00 94.62 200 PRO A C 1
ATOM 1567 O O . PRO A 1 200 ? -12.535 -9.267 26.126 1.00 94.62 200 PRO A O 1
ATOM 1570 N N . ALA A 1 201 ? -10.729 -9.523 24.824 1.00 95.38 201 ALA A N 1
ATOM 1571 C CA . ALA A 1 201 ? -11.428 -10.206 23.747 1.00 95.38 201 ALA A CA 1
ATOM 1572 C C . ALA A 1 201 ? -11.933 -11.590 24.176 1.00 95.38 201 ALA A C 1
ATOM 1574 O O . ALA A 1 201 ? -13.066 -11.936 23.853 1.00 95.38 201 ALA A O 1
ATOM 1575 N N . GLU A 1 202 ? -11.144 -12.353 24.939 1.00 95.31 202 GLU A N 1
ATOM 1576 C CA . GLU A 1 202 ? -11.586 -13.646 25.475 1.00 95.31 202 GLU A CA 1
ATOM 1577 C C . GLU A 1 202 ? -12.716 -13.465 26.491 1.00 95.31 202 GLU A C 1
ATOM 1579 O O . GLU A 1 202 ? -13.735 -14.147 26.407 1.00 95.31 202 GLU A O 1
ATOM 1584 N N . GLN A 1 203 ? -12.568 -12.505 27.408 1.00 95.69 203 GLN A N 1
ATOM 1585 C CA . GLN A 1 203 ? -13.578 -12.189 28.424 1.00 95.69 203 GLN A CA 1
ATOM 1586 C C . GLN A 1 203 ? -14.907 -11.754 27.796 1.00 95.69 203 GLN A C 1
ATOM 1588 O O . GLN A 1 203 ? -15.975 -12.105 28.291 1.00 95.69 203 GLN A O 1
ATOM 1593 N N . ALA A 1 204 ? -14.841 -11.027 26.680 1.00 96.19 204 ALA A N 1
ATOM 1594 C CA . ALA A 1 204 ? -16.000 -10.651 25.882 1.00 96.19 204 ALA A CA 1
ATOM 1595 C C . ALA A 1 204 ? -16.575 -11.815 25.055 1.00 96.19 204 ALA A C 1
ATOM 1597 O O . ALA A 1 204 ? -17.634 -11.666 24.460 1.00 96.19 204 ALA A O 1
ATOM 1598 N N . GLY A 1 205 ? -15.904 -12.969 24.998 1.00 96.06 205 GLY A N 1
ATOM 1599 C CA . GLY A 1 205 ? -16.374 -14.164 24.301 1.00 96.06 205 GLY A CA 1
ATOM 1600 C C . GLY A 1 205 ? -15.976 -14.262 22.827 1.00 96.06 205 GLY A C 1
ATOM 1601 O O . GLY A 1 205 ? -16.534 -15.111 22.120 1.00 96.06 205 GLY A O 1
ATOM 1602 N N . LEU A 1 206 ? -15.035 -13.437 22.353 1.00 96.25 206 LEU A N 1
ATOM 1603 C CA . LEU A 1 206 ? -14.481 -13.528 20.998 1.00 96.25 206 LEU A CA 1
ATOM 1604 C C . LEU A 1 206 ? -13.606 -14.781 20.890 1.00 96.25 206 LEU A C 1
ATOM 1606 O O . LEU A 1 206 ? -12.923 -15.159 21.844 1.00 96.25 206 LEU A O 1
ATOM 1610 N N . ARG A 1 207 ? -13.620 -15.443 19.734 1.00 95.50 207 ARG A N 1
ATOM 1611 C CA . ARG A 1 207 ? -12.894 -16.695 19.500 1.00 95.50 207 ARG A CA 1
ATOM 1612 C C . ARG A 1 207 ? -12.147 -16.667 18.175 1.00 95.50 207 ARG A C 1
ATOM 1614 O O . ARG A 1 207 ? -12.553 -16.014 17.218 1.00 95.50 207 ARG A O 1
ATOM 1621 N N . GLY A 1 208 ? -11.060 -17.436 18.110 1.00 94.94 208 GLY A N 1
ATOM 1622 C CA . GLY A 1 208 ? -10.412 -17.731 16.834 1.00 94.94 208 GLY A CA 1
ATOM 1623 C C . GLY A 1 208 ? -11.392 -18.429 15.886 1.00 94.94 208 GLY A C 1
ATOM 1624 O O . GLY A 1 208 ? -12.090 -19.356 16.289 1.00 94.94 208 GLY A O 1
ATOM 1625 N N . GLY A 1 209 ? -11.439 -17.971 14.638 1.00 93.06 209 GLY A N 1
ATOM 1626 C CA . GLY A 1 209 ? -12.377 -18.415 13.611 1.00 93.06 209 GLY A CA 1
ATOM 1627 C C . GLY A 1 209 ? -13.602 -17.516 13.433 1.00 93.06 209 GLY A C 1
ATOM 1628 O O . GLY A 1 209 ? -14.252 -17.633 12.400 1.00 93.06 209 GLY A O 1
ATOM 1629 N N . ASP A 1 210 ? -13.890 -16.607 14.371 1.00 96.06 210 ASP A N 1
ATOM 1630 C CA . ASP A 1 210 ? -15.005 -15.665 14.236 1.00 96.06 210 ASP A CA 1
ATOM 1631 C C . ASP A 1 210 ? -14.813 -14.762 13.015 1.00 96.06 210 ASP A C 1
ATOM 1633 O O . ASP A 1 210 ? -13.775 -14.112 12.874 1.00 96.06 210 ASP A O 1
ATOM 1637 N N . GLU A 1 211 ? -15.822 -14.675 12.154 1.00 95.75 211 GLU A N 1
ATOM 1638 C CA . GLU A 1 211 ? -15.841 -13.689 11.075 1.00 95.75 211 GLU A CA 1
ATOM 1639 C C . GLU A 1 211 ? -16.500 -12.404 11.572 1.00 95.75 211 GLU A C 1
ATOM 1641 O O . GLU A 1 211 ? -17.603 -12.443 12.112 1.00 95.75 211 GLU A O 1
ATOM 1646 N N . ILE A 1 212 ? -15.832 -11.265 11.411 1.00 95.62 212 ILE A N 1
ATOM 1647 C CA . ILE A 1 212 ? -16.339 -9.966 11.850 1.00 95.62 212 ILE A CA 1
ATOM 1648 C C . ILE A 1 212 ? -17.207 -9.397 10.730 1.00 95.62 212 ILE A C 1
ATOM 1650 O O . ILE A 1 212 ? -16.695 -9.049 9.668 1.00 95.62 212 ILE A O 1
ATOM 1654 N N . VAL A 1 213 ? -18.512 -9.289 10.969 1.00 95.81 213 VAL A N 1
ATOM 1655 C CA . VAL A 1 213 ? -19.459 -8.740 9.987 1.00 95.81 213 VAL A CA 1
ATOM 1656 C C . VAL A 1 213 ? -19.699 -7.247 10.194 1.00 95.81 213 VAL A C 1
ATOM 1658 O O . VAL A 1 213 ? -19.937 -6.531 9.226 1.00 95.81 213 VAL A O 1
ATOM 1661 N N . ALA A 1 214 ? -19.589 -6.752 11.432 1.00 95.75 214 ALA A N 1
ATOM 1662 C CA . ALA A 1 214 ? -19.668 -5.323 11.725 1.00 95.75 214 ALA A CA 1
ATOM 1663 C C . ALA A 1 214 ? -18.785 -4.922 12.914 1.00 95.75 214 ALA A C 1
ATOM 1665 O O . ALA A 1 214 ? -18.582 -5.705 13.845 1.00 95.75 214 ALA A O 1
ATOM 1666 N N . ILE A 1 215 ? -18.303 -3.678 12.903 1.00 94.56 215 ILE A N 1
ATOM 1667 C CA . ILE A 1 215 ? -17.596 -3.043 14.023 1.00 94.56 215 ILE A CA 1
ATOM 1668 C C . ILE A 1 215 ? -18.321 -1.743 14.358 1.00 94.56 215 ILE A C 1
ATOM 1670 O O . ILE A 1 215 ? -18.526 -0.904 13.486 1.00 94.56 215 ILE A O 1
ATOM 1674 N N . ASP A 1 216 ? -18.739 -1.592 15.614 1.00 93.31 216 ASP A N 1
ATOM 1675 C CA . ASP A 1 216 ? -19.455 -0.413 16.117 1.00 93.31 216 ASP A CA 1
ATOM 1676 C C . ASP A 1 216 ? -20.690 -0.049 15.261 1.00 93.31 216 ASP A C 1
ATOM 1678 O O . ASP A 1 216 ? -21.017 1.114 15.039 1.00 93.31 216 ASP A O 1
ATOM 1682 N N . GLY A 1 217 ? -21.389 -1.083 14.772 1.00 92.69 217 GLY A N 1
ATOM 1683 C CA . GLY A 1 217 ? -22.595 -0.966 13.946 1.00 92.69 217 GLY A CA 1
ATOM 1684 C C . GLY A 1 217 ? -22.343 -0.728 12.453 1.00 92.69 217 GLY A C 1
ATOM 1685 O O . GLY A 1 217 ? -23.298 -0.749 11.680 1.00 92.69 217 GLY A O 1
ATOM 1686 N N . VAL A 1 218 ? -21.089 -0.547 12.036 1.00 93.50 218 VAL A N 1
ATOM 1687 C CA . VAL A 1 218 ? -20.700 -0.372 10.631 1.00 93.50 218 VAL A CA 1
ATOM 1688 C C . VAL A 1 218 ? -20.384 -1.732 10.021 1.00 93.50 218 VAL A C 1
ATOM 1690 O O . VAL A 1 218 ? -19.559 -2.463 10.564 1.00 93.50 218 VAL A O 1
ATOM 1693 N N . ASP A 1 219 ? -21.030 -2.072 8.906 1.00 94.56 219 ASP A N 1
ATOM 1694 C CA . ASP A 1 219 ? -20.731 -3.283 8.133 1.00 94.56 219 ASP A CA 1
ATOM 1695 C C . ASP A 1 219 ? -19.300 -3.229 7.581 1.00 94.56 219 ASP A C 1
ATOM 1697 O O . ASP A 1 219 ? -18.883 -2.212 7.025 1.00 94.56 219 ASP A O 1
ATOM 1701 N N . VAL A 1 220 ? -18.540 -4.310 7.762 1.00 94.12 220 VAL A N 1
ATOM 1702 C CA . VAL A 1 220 ? -17.129 -4.382 7.349 1.00 94.12 220 VAL A CA 1
ATOM 1703 C C . VAL A 1 220 ? -16.845 -5.467 6.316 1.00 94.12 220 VAL A C 1
ATOM 1705 O O . VAL A 1 220 ? -15.684 -5.669 5.974 1.00 94.12 220 VAL A O 1
ATOM 1708 N N . ARG A 1 221 ? -17.865 -6.169 5.811 1.00 92.38 221 ARG A N 1
ATOM 1709 C CA . ARG A 1 221 ? -17.679 -7.336 4.929 1.00 92.38 221 ARG A CA 1
ATOM 1710 C C . ARG A 1 221 ? -17.037 -6.972 3.591 1.00 92.38 221 ARG A C 1
ATOM 1712 O O . ARG A 1 221 ? -16.197 -7.718 3.108 1.00 92.38 221 ARG A O 1
ATOM 1719 N N . ASP A 1 222 ? -17.357 -5.791 3.068 1.00 91.69 222 ASP A N 1
ATOM 1720 C CA . ASP A 1 222 ? -16.837 -5.271 1.793 1.00 91.69 222 ASP A CA 1
ATOM 1721 C C . ASP A 1 222 ? -15.755 -4.188 1.983 1.00 91.69 222 ASP A C 1
ATOM 1723 O O . ASP A 1 222 ? -15.500 -3.365 1.093 1.00 91.69 222 ASP A O 1
ATOM 1727 N N . THR A 1 223 ? -15.120 -4.164 3.158 1.00 89.62 223 THR A N 1
ATOM 1728 C CA . THR A 1 223 ? -14.111 -3.164 3.532 1.00 89.62 223 THR A CA 1
ATOM 1729 C C . THR A 1 223 ? -12.710 -3.762 3.464 1.00 89.62 223 THR A C 1
ATOM 1731 O O . THR A 1 223 ? -12.477 -4.859 3.977 1.00 89.62 223 THR A O 1
ATOM 1734 N N . LEU A 1 224 ? -11.750 -3.039 2.873 1.00 89.38 224 LEU A N 1
ATOM 1735 C CA . LEU A 1 224 ? -10.348 -3.463 2.892 1.00 89.38 224 LEU A CA 1
ATOM 1736 C C . LEU A 1 224 ? -9.824 -3.468 4.331 1.00 89.38 224 LEU A C 1
ATOM 1738 O O . LEU A 1 224 ? -10.041 -2.525 5.092 1.00 89.38 224 LEU A O 1
ATOM 1742 N N . PHE A 1 225 ? -9.055 -4.491 4.699 1.00 89.50 225 PHE A N 1
ATOM 1743 C CA . PHE A 1 225 ? -8.542 -4.641 6.067 1.00 89.50 225 PHE A CA 1
ATOM 1744 C C . PHE A 1 225 ? -7.805 -3.399 6.602 1.00 89.50 225 PHE A C 1
ATOM 1746 O O . PHE A 1 225 ? -7.969 -3.021 7.765 1.00 89.50 225 P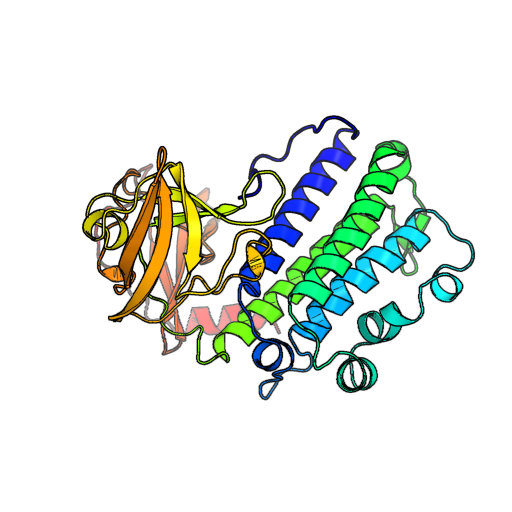HE A O 1
ATOM 1753 N N . HIS A 1 226 ? -7.018 -2.732 5.755 1.00 90.62 226 HIS A N 1
ATOM 1754 C CA . HIS A 1 226 ? -6.262 -1.539 6.143 1.00 90.62 226 HIS A CA 1
ATOM 1755 C C . HIS A 1 226 ? -7.126 -0.274 6.274 1.00 90.62 226 HIS A C 1
ATOM 1757 O O . HIS A 1 226 ? -6.674 0.699 6.869 1.00 90.62 226 HIS A O 1
ATOM 1763 N N . GLU A 1 227 ? -8.373 -0.268 5.802 1.00 91.44 227 GLU A N 1
ATOM 1764 C CA . GLU A 1 227 ? -9.317 0.831 6.061 1.00 91.44 227 GLU A CA 1
ATOM 1765 C C . GLU A 1 227 ? -9.916 0.767 7.467 1.00 91.44 227 GLU A C 1
ATOM 1767 O O . GLU A 1 227 ? -10.438 1.755 7.981 1.00 91.44 227 GLU A O 1
ATOM 1772 N N . LEU A 1 228 ? -9.826 -0.388 8.123 1.00 88.06 228 LEU A N 1
ATOM 1773 C CA . LEU A 1 228 ? -10.483 -0.596 9.400 1.00 88.06 228 LEU A CA 1
ATOM 1774 C C . LEU A 1 228 ? -9.714 0.058 10.537 1.00 88.06 228 LEU A C 1
ATOM 1776 O O . LEU A 1 228 ? -8.545 -0.243 10.802 1.00 88.06 228 LEU A O 1
ATOM 1780 N N . ARG A 1 229 ? -10.420 0.910 11.280 1.00 85.56 229 ARG A N 1
ATOM 1781 C CA . ARG A 1 229 ? -9.905 1.540 12.491 1.00 85.56 229 ARG A CA 1
ATOM 1782 C C . ARG A 1 229 ? -9.987 0.576 13.672 1.00 85.56 229 ARG A C 1
ATOM 1784 O O . ARG A 1 229 ? -10.913 0.607 14.474 1.00 85.56 229 ARG A O 1
ATOM 1791 N N . LEU A 1 230 ? -8.985 -0.291 13.786 1.00 83.38 230 LEU A N 1
ATOM 1792 C CA . LEU A 1 230 ? -8.923 -1.297 14.855 1.00 83.38 230 LEU A CA 1
ATOM 1793 C C . LEU A 1 230 ? -8.357 -0.738 16.177 1.00 83.38 230 LEU A C 1
ATOM 1795 O O . LEU A 1 230 ? -8.638 -1.261 17.262 1.00 83.38 230 LEU A O 1
ATOM 1799 N N . GLY A 1 231 ? -7.563 0.334 16.099 1.00 82.06 231 GLY A N 1
ATOM 1800 C CA . GLY A 1 231 ? -6.926 0.976 17.247 1.00 82.06 231 GLY A CA 1
ATOM 1801 C C . GLY A 1 231 ? -7.806 2.029 17.926 1.00 82.06 231 GLY A C 1
ATOM 1802 O O . GLY A 1 231 ? -8.365 2.895 17.263 1.00 82.06 231 GLY A O 1
ATOM 1803 N N . ALA A 1 232 ? -7.863 1.990 19.259 1.00 83.94 232 ALA A N 1
ATOM 1804 C CA . ALA A 1 232 ? -8.401 3.060 20.101 1.00 83.94 232 ALA A CA 1
ATOM 1805 C C . ALA A 1 232 ? -7.683 3.073 21.463 1.00 83.94 232 ALA A C 1
ATOM 1807 O O . ALA A 1 232 ? -6.965 2.124 21.788 1.00 83.94 232 ALA A O 1
ATOM 1808 N N . ALA A 1 233 ? -7.863 4.130 22.256 1.00 86.19 233 ALA A N 1
ATOM 1809 C CA . ALA A 1 233 ? -7.264 4.255 23.587 1.00 86.19 233 ALA A CA 1
ATOM 1810 C C . ALA A 1 233 ? -7.804 3.205 24.595 1.00 86.19 233 ALA A C 1
ATOM 1812 O O . ALA A 1 233 ? -8.898 2.665 24.401 1.00 86.19 233 ALA A O 1
ATOM 1813 N N . PRO A 1 234 ? -7.071 2.895 25.685 1.00 88.50 234 PRO A N 1
ATOM 1814 C CA . PRO A 1 234 ? -7.571 2.111 26.807 1.00 88.50 234 PRO A CA 1
ATOM 1815 C C . PRO A 1 234 ? -8.870 2.685 27.370 1.00 88.50 234 PRO A C 1
ATOM 1817 O O . PRO A 1 234 ? -9.061 3.897 27.405 1.00 88.50 234 PRO A O 1
ATOM 1820 N N . GLY A 1 235 ? -9.761 1.806 27.819 1.00 89.44 235 GLY A N 1
ATOM 1821 C CA . GLY A 1 235 ? -11.096 2.156 28.301 1.00 89.44 235 GLY A CA 1
ATOM 1822 C C . GLY A 1 235 ? -12.141 2.305 27.191 1.00 89.44 235 GLY A C 1
ATOM 1823 O O . GLY A 1 235 ? -13.332 2.211 27.477 1.00 89.44 235 GLY A O 1
ATOM 1824 N N . ILE A 1 236 ? -11.731 2.463 25.925 1.00 91.12 236 ILE A N 1
ATOM 1825 C CA . ILE A 1 236 ? -12.666 2.523 24.797 1.00 91.12 236 ILE A CA 1
ATOM 1826 C C . ILE A 1 236 ? -13.147 1.116 24.438 1.00 91.12 236 ILE A C 1
ATOM 1828 O O . ILE A 1 236 ? -12.349 0.208 24.169 1.00 91.12 236 ILE A O 1
ATOM 1832 N N . SER A 1 237 ? -14.468 0.960 24.413 1.00 93.62 237 SER A N 1
ATOM 1833 C CA . SER A 1 237 ? -15.145 -0.265 23.992 1.00 93.62 237 SER A CA 1
ATOM 1834 C C . SER A 1 237 ? -15.423 -0.238 22.494 1.00 93.62 237 SER A C 1
ATOM 1836 O O . SER A 1 237 ? -15.791 0.809 21.973 1.00 93.62 237 SER A O 1
ATOM 1838 N N . SER A 1 238 ? -15.266 -1.380 21.823 1.00 93.75 238 SER A N 1
ATOM 1839 C CA . SER A 1 238 ? -15.815 -1.602 20.479 1.00 93.75 238 SER A CA 1
ATOM 1840 C C . SER A 1 238 ? -16.734 -2.814 20.485 1.00 93.75 238 SER A C 1
ATOM 1842 O O . SER A 1 238 ? -16.425 -3.818 21.129 1.00 93.75 238 SER A O 1
ATOM 1844 N N . THR A 1 239 ? -17.839 -2.722 19.756 1.00 96.25 239 THR A N 1
ATOM 1845 C CA . THR A 1 239 ? -18.791 -3.816 19.551 1.00 96.25 239 THR A CA 1
ATOM 1846 C C . THR A 1 239 ? -18.466 -4.524 18.245 1.00 96.25 239 THR A C 1
ATOM 1848 O O . THR A 1 239 ? -18.524 -3.918 17.180 1.00 96.25 239 THR A O 1
ATOM 1851 N N . TYR A 1 240 ? -18.133 -5.807 18.319 1.00 96.06 240 TYR A N 1
ATOM 1852 C CA . TYR A 1 240 ? -17.887 -6.667 17.169 1.00 96.06 240 TYR A CA 1
ATOM 1853 C C . TYR A 1 240 ? -19.116 -7.539 16.953 1.00 96.06 240 TYR A C 1
ATOM 1855 O O . TYR A 1 240 ? -19.393 -8.414 17.774 1.00 96.06 240 TYR A O 1
ATOM 1863 N N . ARG A 1 241 ? -19.837 -7.326 15.851 1.00 97.19 241 ARG A N 1
ATOM 1864 C CA . ARG A 1 241 ? -20.807 -8.317 15.387 1.00 97.19 241 ARG A CA 1
ATOM 1865 C C . ARG A 1 241 ? -20.037 -9.404 14.676 1.00 97.19 241 ARG A C 1
ATOM 1867 O O . ARG A 1 241 ? -19.346 -9.124 13.694 1.00 97.19 241 ARG A O 1
ATOM 1874 N N . VAL A 1 242 ? -20.140 -10.626 15.176 1.00 96.81 242 VAL A N 1
ATOM 1875 C CA . VAL A 1 242 ? -19.427 -11.768 14.617 1.00 96.81 242 VAL A CA 1
ATOM 1876 C C . VAL A 1 242 ? -20.386 -12.833 14.144 1.00 96.81 242 VAL A C 1
ATOM 1878 O O . VAL A 1 242 ? -21.407 -13.088 14.779 1.00 96.81 242 VAL A O 1
ATOM 1881 N N . ARG A 1 243 ? -20.033 -13.479 13.039 1.00 95.69 243 ARG A N 1
ATOM 1882 C CA . ARG A 1 243 ? -20.706 -14.667 12.541 1.00 95.69 243 ARG A CA 1
ATOM 1883 C C . ARG A 1 243 ? -19.949 -15.898 13.023 1.00 95.69 243 ARG A C 1
ATOM 1885 O O . ARG A 1 243 ? -18.777 -16.087 12.694 1.00 95.69 243 ARG A O 1
ATOM 1892 N N . ARG A 1 244 ? -20.637 -16.724 13.810 1.00 94.50 244 ARG A N 1
ATOM 1893 C CA . ARG A 1 244 ? -20.137 -17.987 14.363 1.00 94.50 244 ARG A CA 1
ATOM 1894 C C . ARG A 1 244 ? -21.193 -19.060 14.138 1.00 94.50 244 ARG A C 1
ATOM 1896 O O . ARG A 1 244 ? -22.359 -18.869 14.480 1.00 94.50 244 ARG A O 1
ATOM 1903 N N . ASP A 1 245 ? -20.784 -20.187 13.567 1.00 87.44 245 ASP A N 1
ATOM 1904 C CA . ASP A 1 245 ? -21.689 -21.264 13.159 1.00 87.44 245 ASP A CA 1
ATOM 1905 C C . ASP A 1 245 ? -22.818 -20.736 12.244 1.00 87.44 245 ASP A C 1
ATOM 1907 O O . ASP A 1 245 ? -22.541 -20.186 11.177 1.00 87.44 245 ASP A O 1
ATOM 1911 N N . PHE A 1 246 ? -24.083 -20.875 12.659 1.00 77.62 246 PHE A N 1
ATOM 1912 C CA . PHE A 1 246 ? -25.267 -20.429 11.911 1.00 77.62 246 PHE A CA 1
ATOM 1913 C C . PHE A 1 246 ? -25.881 -19.122 12.440 1.00 77.62 246 PHE A C 1
ATOM 1915 O O . PHE A 1 246 ? -27.000 -18.784 12.058 1.00 77.62 246 PHE A O 1
ATOM 1922 N N . GLY A 1 247 ? -25.193 -18.403 13.334 1.00 91.81 247 GLY A N 1
ATOM 1923 C CA . GLY A 1 247 ? -25.725 -17.204 13.983 1.00 91.81 247 GLY A CA 1
ATOM 1924 C C . GLY A 1 247 ? -24.776 -16.010 13.957 1.00 91.81 247 GLY A C 1
ATOM 1925 O O . GLY A 1 247 ? -23.567 -16.147 13.759 1.00 91.81 247 GLY A O 1
ATOM 1926 N N . GLU A 1 248 ? -25.347 -14.832 14.195 1.00 95.69 248 GLU A N 1
ATOM 1927 C CA . GLU A 1 248 ? -24.608 -13.600 14.463 1.00 95.69 248 GLU A CA 1
ATOM 1928 C C . GLU A 1 248 ? -24.773 -13.204 15.928 1.00 95.69 248 GLU A C 1
ATOM 1930 O O . GLU A 1 248 ? -25.839 -13.394 16.520 1.00 95.69 248 GLU A O 1
ATOM 1935 N N . LEU A 1 249 ? -23.710 -12.674 16.521 1.00 95.69 249 LEU A N 1
ATOM 1936 C CA . LEU A 1 249 ? -23.682 -12.281 17.923 1.00 95.69 249 LEU A CA 1
ATOM 1937 C C . LEU A 1 249 ? -22.835 -11.018 18.113 1.00 95.69 249 LEU A C 1
ATOM 1939 O O . LEU A 1 249 ? -21.789 -10.868 17.485 1.00 95.69 249 LEU A O 1
ATOM 1943 N N . ASP A 1 250 ? -23.297 -10.119 18.980 1.00 97.12 250 ASP A N 1
ATOM 1944 C CA . ASP A 1 250 ? -22.616 -8.860 19.293 1.00 97.12 250 ASP A CA 1
ATOM 1945 C C . ASP A 1 250 ? -21.743 -9.024 20.537 1.00 97.12 250 ASP A C 1
ATOM 1947 O O . ASP A 1 250 ? -22.235 -9.389 21.607 1.00 97.12 250 ASP A O 1
ATOM 1951 N N . LEU A 1 251 ? -20.447 -8.740 20.399 1.00 96.81 251 LEU A N 1
ATOM 1952 C CA . LEU A 1 251 ? -19.461 -8.823 21.475 1.00 96.81 251 LEU A CA 1
ATOM 1953 C C . LEU A 1 251 ? -18.835 -7.463 21.738 1.00 96.81 251 LEU A C 1
ATOM 1955 O O . LEU A 1 251 ? -18.142 -6.910 20.884 1.00 96.81 251 LEU A O 1
ATOM 1959 N N . THR A 1 252 ? -19.011 -6.946 22.947 1.00 97.19 252 THR A N 1
ATOM 1960 C CA . THR A 1 252 ? -18.407 -5.676 23.351 1.00 97.19 252 THR A CA 1
ATOM 1961 C C . THR A 1 252 ? -17.072 -5.923 24.038 1.00 97.19 252 THR A C 1
ATOM 1963 O O . THR A 1 252 ? -17.018 -6.522 25.110 1.00 97.19 252 THR A O 1
ATOM 1966 N N . VAL A 1 253 ? -15.987 -5.437 23.434 1.00 95.50 253 VAL A N 1
ATOM 1967 C CA . VAL A 1 253 ? -14.622 -5.588 23.950 1.00 95.50 253 VAL A CA 1
ATOM 1968 C C . VAL A 1 253 ? -14.087 -4.238 24.412 1.00 95.50 253 VAL A C 1
ATOM 1970 O O . VAL A 1 253 ? -13.895 -3.328 23.601 1.00 95.50 253 VAL A O 1
ATOM 1973 N N . THR A 1 254 ? -13.767 -4.128 25.700 1.00 94.12 254 THR A N 1
ATOM 1974 C CA . THR A 1 254 ? -13.134 -2.935 26.281 1.00 94.12 254 THR A CA 1
ATOM 1975 C C . THR A 1 254 ? -11.618 -3.043 26.205 1.00 94.12 254 THR A C 1
ATOM 1977 O O . THR A 1 254 ? -11.020 -3.962 26.762 1.00 94.12 254 THR A O 1
ATOM 1980 N N . ARG A 1 255 ? -10.961 -2.099 25.525 1.00 91.62 255 ARG A N 1
ATOM 1981 C CA . ARG A 1 255 ? -9.498 -2.111 25.392 1.00 91.62 255 ARG A CA 1
ATOM 1982 C C . ARG A 1 255 ? -8.817 -1.816 26.725 1.00 91.62 255 ARG A C 1
ATOM 1984 O O . ARG A 1 255 ? -9.235 -0.927 27.461 1.00 91.62 255 ARG A O 1
ATOM 1991 N N . VAL A 1 256 ? -7.703 -2.491 26.990 1.00 88.62 256 VAL A N 1
ATOM 1992 C CA . VAL A 1 256 ? -6.849 -2.244 28.167 1.00 88.62 256 VAL A CA 1
ATOM 1993 C C . VAL A 1 256 ? -5.493 -1.686 27.753 1.00 88.62 256 VAL A C 1
ATOM 1995 O O . VAL A 1 256 ? -5.101 -1.787 26.591 1.00 88.62 256 VAL A O 1
ATOM 1998 N N . ALA A 1 257 ? -4.749 -1.087 28.683 1.00 83.75 257 ALA A N 1
ATOM 1999 C CA . ALA A 1 257 ? -3.390 -0.638 28.396 1.00 83.75 257 ALA A CA 1
ATOM 2000 C C . ALA A 1 257 ? -2.492 -1.828 28.012 1.00 83.75 257 ALA A C 1
ATOM 2002 O O . ALA A 1 257 ? -2.581 -2.912 28.586 1.00 83.75 257 ALA A O 1
ATOM 2003 N N . ARG A 1 258 ? -1.596 -1.631 27.037 1.00 66.56 258 ARG A N 1
ATOM 2004 C CA . ARG A 1 258 ? -0.737 -2.702 26.489 1.00 66.56 258 ARG A CA 1
ATOM 2005 C C . ARG A 1 258 ? 0.154 -3.386 27.537 1.00 66.56 258 ARG A C 1
ATOM 2007 O O . ARG A 1 258 ? 0.510 -4.541 27.358 1.00 66.56 258 ARG A O 1
ATOM 2014 N N . LEU A 1 259 ? 0.501 -2.679 28.614 1.00 57.06 259 LEU A N 1
ATOM 2015 C CA . LEU A 1 259 ? 1.340 -3.174 29.714 1.00 57.06 259 LEU A CA 1
ATOM 2016 C C . LEU A 1 259 ? 0.575 -4.046 30.726 1.00 57.06 259 LEU A C 1
ATOM 2018 O O . LEU A 1 259 ? 1.191 -4.635 31.606 1.00 57.06 259 LEU A O 1
ATOM 2022 N N . SER A 1 260 ? -0.752 -4.139 30.611 1.00 53.91 260 SER A N 1
ATOM 2023 C CA . SER A 1 260 ? -1.606 -4.891 31.538 1.00 53.91 260 SER A CA 1
ATOM 2024 C C . SER A 1 260 ? -1.667 -6.394 31.237 1.00 53.91 260 SER A C 1
ATOM 2026 O O . SER A 1 260 ? -2.254 -7.133 32.020 1.00 53.91 260 SER A O 1
ATOM 2028 N N . PHE A 1 261 ? -1.064 -6.851 30.130 1.00 42.53 261 PHE A N 1
ATOM 2029 C CA . PHE A 1 261 ? -0.990 -8.262 29.745 1.00 42.53 261 PHE A CA 1
ATOM 2030 C C . PHE A 1 261 ? 0.461 -8.704 29.533 1.00 42.53 261 PHE A C 1
ATOM 2032 O O . PHE A 1 261 ? 1.120 -8.189 28.625 1.00 42.53 261 PHE A O 1
ATOM 2039 N N . PRO A 1 262 ? 0.970 -9.697 30.285 1.00 38.78 262 PRO A N 1
ATOM 2040 C CA . PRO A 1 262 ? 2.108 -10.457 29.807 1.00 38.78 262 PRO A CA 1
ATOM 2041 C C . PRO A 1 262 ? 1.634 -11.251 28.586 1.00 38.78 262 PRO A C 1
ATOM 2043 O O . PRO A 1 262 ? 0.768 -12.115 28.696 1.00 38.78 262 PRO A O 1
ATOM 2046 N N . MET A 1 263 ? 2.177 -10.949 27.407 1.00 38.97 263 MET A N 1
ATOM 2047 C CA . MET A 1 263 ? 2.036 -11.813 26.231 1.00 38.97 263 MET A CA 1
ATOM 2048 C C . MET A 1 263 ? 2.743 -13.140 26.549 1.00 38.97 263 MET A C 1
ATOM 2050 O O . MET A 1 263 ? 3.938 -13.285 26.297 1.00 38.97 263 MET A O 1
ATOM 2054 N N . CYS A 1 264 ? 2.051 -14.072 27.202 1.00 32.81 264 CYS A N 1
ATOM 2055 C CA . CYS A 1 264 ? 2.631 -15.342 27.617 1.00 32.81 264 CYS A CA 1
ATOM 2056 C C . CYS A 1 264 ? 2.531 -16.347 26.465 1.00 32.81 264 CYS A C 1
ATOM 2058 O O . CYS A 1 264 ? 1.457 -16.557 25.909 1.00 32.81 264 CYS A O 1
ATOM 2060 N N . GLY A 1 265 ? 3.668 -16.939 26.087 1.00 31.78 265 GLY A N 1
ATOM 2061 C CA . GLY A 1 265 ? 3.735 -17.959 25.035 1.00 31.78 265 GLY A CA 1
ATOM 2062 C C . GLY A 1 265 ? 5.051 -18.039 24.253 1.00 31.78 265 GLY A C 1
ATOM 2063 O O . GLY A 1 265 ? 5.183 -18.896 23.383 1.00 31.78 265 GLY A O 1
ATOM 2064 N N . ARG A 1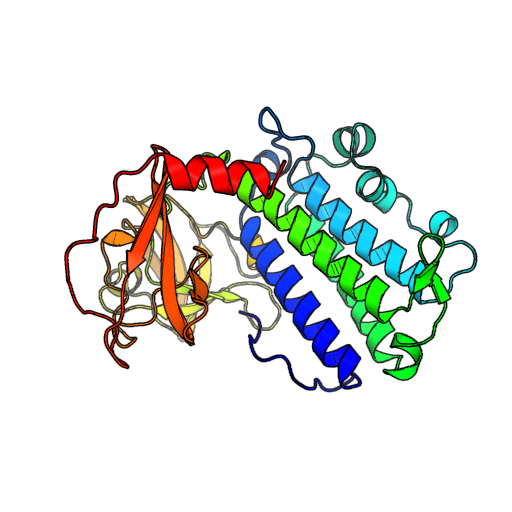 266 ? 6.051 -17.196 24.541 1.00 32.97 266 ARG A N 1
ATOM 2065 C CA . ARG A 1 266 ? 7.430 -17.395 24.059 1.00 32.97 266 ARG A CA 1
ATOM 2066 C C . ARG A 1 266 ? 8.404 -17.422 25.234 1.00 32.97 266 ARG A C 1
ATOM 2068 O O . ARG A 1 266 ? 8.212 -16.644 26.168 1.00 32.97 266 ARG A O 1
ATOM 2075 N N . PRO A 1 267 ? 9.434 -18.291 25.205 1.00 25.86 267 PRO A N 1
ATOM 2076 C CA . PRO A 1 267 ? 10.458 -18.307 26.240 1.00 25.86 267 PRO A CA 1
ATOM 2077 C C . PRO A 1 267 ? 11.053 -16.897 26.415 1.00 25.86 267 PRO A C 1
ATOM 2079 O O . PRO A 1 267 ? 11.177 -16.162 25.426 1.00 25.86 267 PRO A O 1
ATOM 2082 N N . PRO A 1 268 ? 11.392 -16.496 27.653 1.00 26.22 268 PRO A N 1
ATOM 2083 C CA . PRO A 1 268 ? 11.929 -15.171 27.921 1.00 26.22 268 PRO A CA 1
ATOM 2084 C C . PRO A 1 268 ? 13.239 -15.008 27.143 1.00 26.22 268 PRO A C 1
ATOM 2086 O O . PRO A 1 268 ? 14.205 -15.724 27.386 1.00 26.22 268 PRO A O 1
ATOM 2089 N N . GLY A 1 269 ? 13.235 -14.117 26.150 1.00 29.55 269 GLY A N 1
ATOM 2090 C CA . GLY A 1 269 ? 14.347 -13.940 25.208 1.00 29.55 269 GLY A CA 1
ATOM 2091 C C . GLY A 1 269 ? 13.958 -13.290 23.877 1.00 29.55 269 GLY A C 1
ATOM 2092 O O . GLY A 1 269 ? 14.807 -12.709 23.211 1.00 29.55 269 GLY A O 1
ATOM 2093 N N . HIS A 1 270 ? 12.672 -13.301 23.515 1.00 29.84 270 HIS A N 1
ATOM 2094 C CA . HIS A 1 270 ? 12.172 -12.593 22.334 1.00 29.84 270 HIS A CA 1
ATOM 2095 C C . HIS A 1 270 ? 11.104 -11.579 22.733 1.00 29.84 270 HIS A C 1
ATOM 2097 O O . HIS A 1 270 ? 9.906 -11.857 22.674 1.00 29.84 270 HIS A O 1
ATOM 2103 N N . SER A 1 271 ? 11.533 -10.381 23.130 1.00 29.30 271 SER A N 1
ATOM 2104 C CA . SER A 1 271 ? 10.659 -9.221 23.014 1.00 29.30 271 SER A CA 1
ATOM 2105 C C . SER A 1 271 ? 10.294 -9.059 21.537 1.00 29.30 271 SER A C 1
ATOM 2107 O O . SER A 1 271 ? 11.135 -9.223 20.650 1.00 29.30 271 SER A O 1
ATOM 2109 N N . CYS A 1 272 ? 9.030 -8.746 21.253 1.00 28.09 272 CYS A N 1
ATOM 2110 C CA . CYS A 1 272 ? 8.689 -8.112 19.988 1.00 28.09 272 CYS A CA 1
ATOM 2111 C C . CYS A 1 272 ? 9.522 -6.832 19.900 1.00 28.09 272 CYS A C 1
ATOM 2113 O O . CYS A 1 272 ? 9.167 -5.815 20.495 1.00 28.09 272 CYS A O 1
ATOM 2115 N N . LEU A 1 273 ? 10.643 -6.901 19.186 1.00 27.98 273 LEU A N 1
ATOM 2116 C CA . LEU A 1 273 ? 11.400 -5.748 18.740 1.00 27.98 273 LEU A CA 1
ATOM 2117 C C . LEU A 1 273 ? 10.479 -4.947 17.811 1.00 27.98 273 LEU A C 1
ATOM 2119 O O . LEU A 1 273 ? 10.474 -5.120 16.599 1.00 27.98 273 LEU A O 1
ATOM 2123 N N . HIS A 1 274 ? 9.684 -4.041 18.380 1.00 27.92 274 HIS A N 1
ATOM 2124 C CA . HIS A 1 274 ? 9.541 -2.745 17.733 1.00 27.92 274 HIS A CA 1
ATOM 2125 C C . HIS A 1 274 ? 10.958 -2.189 17.698 1.00 27.92 274 HIS A C 1
ATOM 2127 O O . HIS A 1 274 ? 11.479 -1.887 18.765 1.00 27.92 274 HIS A O 1
ATOM 2133 N N . PHE A 1 275 ? 11.585 -2.203 16.515 1.00 28.67 275 PHE A N 1
ATOM 2134 C CA . PHE A 1 275 ? 12.962 -1.789 16.230 1.00 28.67 275 PHE A CA 1
ATOM 2135 C C . PHE A 1 275 ? 13.516 -0.760 17.233 1.00 28.67 275 PHE A C 1
ATOM 2137 O O . PHE A 1 275 ? 13.457 0.447 17.019 1.00 28.67 275 PHE A O 1
ATOM 2144 N N . GLY A 1 276 ? 14.073 -1.264 18.332 1.00 27.92 276 GLY A N 1
ATOM 2145 C CA . GLY A 1 276 ? 15.157 -0.635 19.055 1.00 27.92 276 GLY A CA 1
ATOM 2146 C C . GLY A 1 276 ? 16.398 -1.312 18.511 1.00 27.92 276 GLY A C 1
ATOM 2147 O O . GLY A 1 276 ? 16.514 -2.534 18.603 1.00 27.92 276 GLY A O 1
ATOM 2148 N N . HIS A 1 277 ? 17.265 -0.547 17.854 1.00 35.75 277 HIS A N 1
ATOM 2149 C CA . HIS A 1 277 ? 18.532 -1.056 17.346 1.00 35.75 277 HIS A CA 1
ATOM 2150 C C . HIS A 1 277 ? 19.276 -1.789 18.471 1.00 35.75 277 HIS A C 1
ATOM 2152 O O . HIS A 1 277 ? 19.649 -1.180 19.474 1.00 35.75 277 HIS A O 1
ATOM 2158 N N . VAL A 1 278 ? 19.501 -3.089 18.288 1.00 35.56 278 VAL A N 1
ATOM 2159 C CA . VAL A 1 278 ? 20.563 -3.809 18.985 1.00 35.56 278 VAL A CA 1
ATOM 2160 C C . VAL A 1 278 ? 21.757 -3.758 18.047 1.00 35.56 278 VAL A C 1
ATOM 2162 O O . VAL A 1 278 ? 21.800 -4.471 17.048 1.00 35.56 278 VAL A O 1
ATOM 2165 N N . ALA A 1 279 ? 22.695 -2.855 18.320 1.00 35.19 279 ALA A N 1
ATOM 2166 C CA . ALA A 1 279 ? 23.985 -2.877 17.650 1.00 35.19 279 ALA A CA 1
ATOM 2167 C C . ALA A 1 279 ? 24.839 -3.943 18.340 1.00 35.19 279 ALA A C 1
ATOM 2169 O O . ALA A 1 279 ? 25.099 -3.858 19.542 1.00 35.19 279 ALA A O 1
ATOM 2170 N N . GLN A 1 280 ? 25.239 -4.964 17.586 1.00 35.84 280 GLN A N 1
ATOM 2171 C CA . GLN A 1 280 ? 26.253 -5.913 18.017 1.00 35.84 280 GLN A CA 1
ATOM 2172 C C . GLN A 1 280 ? 27.594 -5.400 17.494 1.00 35.84 280 GLN A C 1
ATOM 2174 O O . GLN A 1 280 ? 27.788 -5.311 16.283 1.00 35.84 280 GLN A O 1
ATOM 2179 N N . SER A 1 281 ? 28.507 -5.036 18.391 1.00 37.88 281 SER A N 1
ATOM 2180 C CA . SER A 1 281 ? 29.898 -4.779 18.021 1.00 37.88 281 SER A CA 1
ATOM 2181 C C . SER A 1 281 ? 30.821 -5.692 18.816 1.00 37.88 281 SER A C 1
ATOM 2183 O O . SER A 1 281 ? 30.556 -6.043 19.971 1.00 37.88 281 SER A O 1
ATOM 2185 N N . SER A 1 282 ? 31.888 -6.129 18.158 1.00 37.38 282 SER A N 1
ATOM 2186 C CA . SER A 1 282 ? 32.992 -6.845 18.781 1.00 37.38 282 SER A CA 1
ATOM 2187 C C . SER A 1 282 ? 34.149 -5.881 18.995 1.00 37.38 282 SER A C 1
ATOM 2189 O O . SER A 1 282 ? 34.519 -5.145 18.077 1.00 37.38 282 SER A O 1
ATOM 2191 N N . ASP A 1 283 ? 34.734 -5.880 20.191 1.00 42.22 283 ASP A N 1
ATOM 2192 C CA . ASP A 1 283 ? 35.998 -5.178 20.397 1.00 42.22 283 ASP A CA 1
ATOM 2193 C C . ASP A 1 283 ? 37.148 -5.874 19.642 1.00 42.22 283 ASP A C 1
ATOM 2195 O O . ASP A 1 283 ? 36.994 -6.938 19.038 1.00 42.22 283 ASP A O 1
ATOM 2199 N N . HIS A 1 284 ? 38.335 -5.272 19.681 1.00 40.72 284 HIS A N 1
ATOM 2200 C CA . HIS A 1 284 ? 39.516 -5.714 18.930 1.00 40.72 284 HIS A CA 1
ATOM 2201 C C . HIS A 1 284 ? 40.065 -7.057 19.455 1.00 40.72 284 HIS A C 1
ATOM 2203 O O . HIS A 1 284 ? 41.005 -7.607 18.889 1.00 40.72 284 HIS A O 1
ATOM 2209 N N . SER A 1 285 ? 39.477 -7.579 20.540 1.00 42.66 285 SER A N 1
ATOM 2210 C CA . SER A 1 285 ? 39.770 -8.877 21.144 1.00 42.66 285 SER A CA 1
ATOM 2211 C C . SER A 1 285 ? 38.714 -9.947 20.821 1.00 42.66 285 SER A C 1
ATOM 2213 O O . SER A 1 285 ? 38.807 -11.064 21.327 1.00 42.66 285 SER A O 1
ATOM 2215 N N . GLY A 1 286 ? 37.717 -9.627 19.984 1.00 38.62 286 GLY A N 1
ATOM 2216 C CA . GLY A 1 286 ? 36.658 -10.550 19.566 1.00 38.62 286 GLY A CA 1
ATOM 2217 C C . GLY A 1 286 ? 35.532 -10.727 20.591 1.00 38.62 286 GLY A C 1
ATOM 2218 O O . GLY A 1 286 ? 34.741 -11.660 20.468 1.00 38.62 286 GLY A O 1
ATOM 2219 N N . ARG A 1 287 ? 35.430 -9.862 21.610 1.00 44.31 287 ARG A N 1
ATOM 2220 C CA . ARG A 1 287 ? 34.381 -9.955 22.641 1.00 44.31 287 ARG A CA 1
ATOM 2221 C C . ARG A 1 287 ? 33.121 -9.209 22.216 1.00 44.31 287 ARG A C 1
ATOM 2223 O O . ARG A 1 287 ? 33.189 -8.035 21.862 1.00 44.31 287 ARG A O 1
ATOM 2230 N N . VAL A 1 288 ? 31.975 -9.887 22.288 1.00 41.06 288 VAL A N 1
ATOM 2231 C CA . VAL A 1 288 ? 30.662 -9.346 21.901 1.00 41.06 288 VAL A CA 1
ATOM 2232 C C . VAL A 1 288 ? 30.099 -8.459 23.011 1.00 41.06 288 VAL A C 1
ATOM 2234 O O . VAL A 1 288 ? 29.915 -8.910 24.143 1.00 41.06 288 VAL A O 1
ATOM 2237 N N . VAL A 1 289 ? 29.788 -7.206 22.682 1.00 44.75 289 VAL A N 1
ATOM 2238 C CA . VAL A 1 289 ? 29.072 -6.281 23.567 1.00 44.75 289 VAL A CA 1
ATOM 2239 C C . VAL A 1 289 ? 27.700 -5.995 22.964 1.00 44.75 289 VAL A C 1
ATOM 2241 O O . VAL A 1 289 ? 27.592 -5.620 21.797 1.00 44.75 289 VAL A O 1
ATOM 2244 N N . HIS A 1 290 ? 26.646 -6.168 23.763 1.00 44.03 290 HIS A N 1
ATOM 2245 C CA . HIS A 1 290 ? 25.285 -5.820 23.362 1.00 44.03 290 HIS A CA 1
ATOM 2246 C C . HIS A 1 290 ? 24.934 -4.435 23.909 1.00 44.03 290 HIS A C 1
ATOM 2248 O O . HIS A 1 290 ? 24.969 -4.207 25.123 1.00 44.03 290 HIS A O 1
ATOM 2254 N N . ALA A 1 291 ? 24.580 -3.516 23.011 1.00 42.69 291 ALA A N 1
ATOM 2255 C CA . ALA A 1 291 ? 24.009 -2.224 23.367 1.00 42.69 291 ALA A CA 1
ATOM 2256 C C . ALA A 1 291 ? 22.510 -2.230 23.056 1.00 42.69 291 ALA A C 1
ATOM 2258 O O . ALA A 1 291 ? 22.104 -2.549 21.937 1.00 42.69 291 ALA A O 1
ATOM 2259 N N . VAL A 1 292 ? 21.693 -1.869 24.046 1.00 41.69 292 VAL A N 1
ATOM 2260 C CA . VAL A 1 292 ? 20.255 -1.652 23.858 1.00 41.69 292 VAL A CA 1
ATOM 2261 C C . VAL A 1 292 ? 19.986 -0.160 23.976 1.00 41.69 292 VAL A C 1
ATOM 2263 O O . VAL A 1 292 ? 20.263 0.458 25.007 1.00 41.69 292 VAL A O 1
ATOM 2266 N N . LEU A 1 293 ? 19.449 0.411 22.901 1.00 37.06 293 LEU A N 1
ATOM 2267 C CA . LEU A 1 293 ? 18.998 1.796 22.852 1.00 37.06 293 LEU A CA 1
ATOM 2268 C C . LEU A 1 293 ? 17.548 1.866 23.331 1.00 37.06 293 LEU A C 1
ATOM 2270 O O . LEU A 1 293 ? 16.657 1.297 22.699 1.00 37.06 293 LEU A O 1
ATOM 2274 N N . GLN A 1 294 ? 17.307 2.573 24.436 1.00 37.03 294 GLN A N 1
ATOM 2275 C CA . GLN A 1 294 ? 15.959 2.827 24.936 1.00 37.03 294 GLN A CA 1
ATOM 2276 C C . GLN A 1 294 ? 15.632 4.317 24.807 1.00 37.03 294 GLN A C 1
ATOM 2278 O O . GLN A 1 294 ? 16.318 5.170 25.372 1.00 37.03 294 GLN A O 1
ATOM 2283 N N . TRP A 1 295 ? 14.567 4.628 24.069 1.00 35.62 295 TRP A N 1
ATOM 2284 C CA . TRP A 1 295 ? 14.003 5.975 24.022 1.00 35.62 295 TRP A CA 1
ATOM 2285 C C . TRP A 1 295 ? 13.096 6.194 25.233 1.00 35.62 295 TRP A C 1
ATOM 2287 O O . TRP A 1 295 ? 12.188 5.397 25.478 1.00 35.62 295 TRP A O 1
ATOM 2297 N N . ARG A 1 296 ? 13.348 7.265 25.987 1.00 38.19 296 ARG A N 1
ATOM 2298 C CA . ARG A 1 296 ? 12.450 7.784 27.027 1.00 38.19 296 ARG A CA 1
ATOM 2299 C C . ARG A 1 296 ? 12.197 9.266 26.764 1.00 38.19 296 ARG A C 1
ATOM 2301 O O . ARG A 1 296 ? 12.975 9.902 26.058 1.00 38.19 296 ARG A O 1
ATOM 2308 N N . ASP A 1 297 ? 11.142 9.814 27.359 1.00 32.69 297 ASP A N 1
ATOM 2309 C CA . ASP A 1 297 ? 10.655 11.182 27.102 1.00 32.69 297 ASP A CA 1
ATOM 2310 C C . ASP A 1 297 ? 11.701 12.296 27.342 1.00 32.69 297 ASP A C 1
ATOM 2312 O O . ASP A 1 297 ? 11.523 13.416 26.875 1.00 32.69 297 ASP A O 1
ATOM 2316 N N . ALA A 1 298 ? 12.814 11.991 28.023 1.00 33.09 298 ALA A N 1
ATOM 2317 C CA . ALA A 1 298 ? 13.908 12.916 28.330 1.00 33.09 298 ALA A CA 1
ATOM 2318 C C . ALA A 1 298 ? 15.213 12.680 27.529 1.00 33.09 298 ALA A C 1
ATOM 2320 O O . ALA A 1 298 ? 16.217 13.334 27.807 1.00 33.09 298 ALA A O 1
ATOM 2321 N N . GLY A 1 299 ? 15.232 11.763 26.551 1.00 34.34 299 GLY A N 1
ATOM 2322 C CA . GLY A 1 299 ? 16.394 11.524 25.686 1.00 34.34 299 GLY A CA 1
ATOM 2323 C C . GLY A 1 299 ? 16.704 10.050 25.402 1.00 34.34 299 GLY A C 1
ATOM 2324 O O . GLY A 1 299 ? 15.974 9.131 25.785 1.00 34.34 299 GLY A O 1
ATOM 2325 N N . VAL A 1 300 ? 17.813 9.828 24.691 1.00 37.91 300 VAL A N 1
ATOM 2326 C CA . VAL A 1 300 ? 18.312 8.490 24.342 1.00 37.91 300 VAL A CA 1
ATOM 2327 C C . VAL A 1 300 ? 19.167 7.954 25.485 1.00 37.91 300 VAL A C 1
ATOM 2329 O O . VAL A 1 300 ? 20.213 8.517 25.802 1.00 37.91 300 VAL A O 1
ATOM 2332 N N . HIS A 1 301 ? 18.751 6.834 26.075 1.00 42.31 301 HIS A N 1
ATOM 2333 C CA . HIS A 1 301 ? 19.543 6.118 27.068 1.00 42.31 301 HIS A CA 1
ATOM 2334 C C . HIS A 1 301 ? 20.186 4.890 26.423 1.00 42.31 301 HIS A C 1
ATOM 2336 O O . HIS A 1 301 ? 19.499 4.037 25.853 1.00 42.31 301 HIS A O 1
ATOM 2342 N N . VAL A 1 302 ? 21.512 4.800 26.520 1.00 42.12 302 VAL A N 1
ATOM 2343 C CA . VAL A 1 302 ? 22.287 3.649 26.047 1.00 42.12 302 VAL A CA 1
ATOM 2344 C C . VAL A 1 302 ? 22.644 2.790 27.252 1.00 42.12 302 VAL A C 1
ATOM 2346 O O . VAL A 1 302 ? 23.360 3.245 28.143 1.00 42.12 302 VAL A O 1
ATOM 2349 N N . ALA A 1 303 ? 22.145 1.556 27.293 1.00 44.69 303 ALA A N 1
ATOM 2350 C CA . ALA A 1 303 ? 22.537 0.580 28.305 1.00 44.69 303 ALA A CA 1
ATOM 2351 C C . ALA A 1 303 ? 23.484 -0.452 27.683 1.00 44.69 303 ALA A C 1
ATOM 2353 O O . ALA A 1 303 ? 23.148 -1.090 26.680 1.00 44.69 303 ALA A O 1
ATOM 2354 N N . PHE A 1 304 ? 24.660 -0.619 28.289 1.00 42.19 304 PHE A N 1
ATOM 2355 C CA . PHE A 1 304 ? 25.642 -1.624 27.891 1.00 42.19 304 PHE A CA 1
ATOM 2356 C C . PHE A 1 304 ? 25.545 -2.837 28.805 1.00 42.19 304 PHE A C 1
ATOM 2358 O O . PHE A 1 304 ? 25.606 -2.706 30.028 1.00 42.19 304 PHE A O 1
ATOM 2365 N N . TRP A 1 305 ? 25.458 -4.022 28.207 1.00 45.16 305 TRP A N 1
ATOM 2366 C CA . TRP A 1 305 ? 25.459 -5.282 28.940 1.00 45.16 305 TRP A CA 1
ATOM 2367 C C . TRP A 1 305 ? 26.697 -6.085 28.557 1.00 45.16 305 TRP A C 1
ATOM 2369 O O . TRP A 1 305 ? 26.950 -6.343 27.378 1.00 45.16 305 TRP A O 1
ATOM 2379 N N . ARG A 1 306 ? 27.480 -6.488 29.562 1.00 44.59 306 ARG A N 1
ATOM 2380 C CA . ARG A 1 306 ? 28.583 -7.437 29.382 1.00 44.59 306 ARG A CA 1
ATOM 2381 C C . ARG A 1 306 ? 28.050 -8.848 29.600 1.00 44.59 306 ARG A C 1
ATOM 2383 O O . ARG A 1 306 ? 27.592 -9.158 30.695 1.00 44.59 306 ARG A O 1
ATOM 2390 N N . CYS A 1 307 ? 28.138 -9.702 28.583 1.00 39.94 307 CYS A N 1
ATOM 2391 C CA . CYS A 1 307 ? 27.975 -11.140 28.779 1.00 39.94 307 CYS A CA 1
ATOM 2392 C C . CYS A 1 307 ? 29.324 -11.753 29.166 1.00 39.94 307 CYS A C 1
ATOM 2394 O O . CYS A 1 307 ? 30.320 -11.576 28.466 1.00 39.94 307 CYS A O 1
ATOM 2396 N N . HIS A 1 308 ? 29.355 -12.490 30.275 1.00 40.12 308 HIS A N 1
ATOM 2397 C CA . HIS A 1 308 ? 30.416 -13.453 30.551 1.00 40.12 308 HIS A CA 1
ATOM 2398 C C . HIS A 1 308 ? 29.893 -14.845 30.157 1.00 40.12 308 HIS A C 1
ATOM 2400 O O . HIS A 1 308 ? 29.180 -15.477 30.931 1.00 40.12 308 HIS A O 1
ATOM 2406 N N . GLY A 1 309 ? 30.225 -15.299 28.941 1.00 47.59 309 GLY A N 1
ATOM 2407 C CA . GLY A 1 309 ? 29.799 -16.595 28.381 1.00 47.59 309 GLY A CA 1
ATOM 2408 C C . GLY A 1 309 ? 28.461 -16.570 27.618 1.00 47.59 309 GLY A C 1
ATOM 2409 O O . GLY A 1 309 ? 27.871 -15.511 27.425 1.00 47.59 309 GLY A O 1
ATOM 2410 N N . ASP A 1 310 ? 27.979 -17.750 27.202 1.00 36.47 310 ASP A N 1
ATOM 2411 C CA . ASP A 1 310 ? 26.820 -17.957 26.300 1.00 36.47 310 ASP A CA 1
ATOM 2412 C C . ASP A 1 310 ? 25.432 -17.777 26.957 1.00 36.47 310 ASP A C 1
ATOM 2414 O O . ASP A 1 310 ? 24.434 -18.348 26.512 1.00 36.47 310 ASP A O 1
ATOM 2418 N N . ARG A 1 311 ? 25.326 -17.011 28.048 1.00 37.47 311 ARG A N 1
ATOM 2419 C CA . ARG A 1 311 ? 24.039 -16.724 28.704 1.00 37.47 311 ARG A CA 1
ATOM 2420 C C . ARG A 1 311 ? 23.838 -15.223 28.869 1.00 37.47 311 ARG A C 1
ATOM 2422 O O . ARG A 1 311 ? 24.653 -14.552 29.497 1.00 37.47 311 ARG A O 1
ATOM 2429 N N . LEU A 1 312 ? 22.710 -14.721 28.360 1.00 38.81 312 LEU A N 1
ATOM 2430 C CA . LEU A 1 312 ? 22.214 -13.379 28.674 1.00 38.81 312 LEU A CA 1
ATOM 2431 C C . LEU A 1 312 ? 21.899 -13.292 30.182 1.00 38.81 312 LEU A C 1
ATOM 2433 O O . LEU A 1 312 ? 21.279 -14.217 30.717 1.00 38.81 312 LEU A O 1
ATOM 2437 N N . PRO A 1 313 ? 22.298 -12.218 30.886 1.00 34.56 313 PRO A N 1
ATOM 2438 C CA . PRO A 1 313 ? 22.012 -12.080 32.306 1.00 34.56 313 PRO A CA 1
ATOM 2439 C C . PRO A 1 313 ? 20.510 -11.880 32.529 1.00 34.56 313 PRO A C 1
ATOM 2441 O O . PRO A 1 313 ? 19.894 -10.952 32.006 1.00 34.56 313 PRO A O 1
ATOM 2444 N N . VAL A 1 314 ? 19.923 -12.760 33.337 1.00 39.72 314 VAL A N 1
ATOM 2445 C CA . VAL A 1 314 ? 18.583 -12.587 33.899 1.00 39.72 314 VAL A CA 1
ATOM 2446 C C . VAL A 1 314 ? 18.751 -11.709 35.138 1.00 39.72 314 VAL A C 1
ATOM 2448 O O . VAL A 1 314 ? 19.407 -12.123 36.087 1.00 39.72 314 VAL A O 1
ATOM 2451 N N . SER A 1 315 ? 18.209 -10.489 35.084 1.00 39.97 315 SER A N 1
ATOM 2452 C CA . SER A 1 315 ? 18.166 -9.488 36.166 1.00 39.97 315 SER A CA 1
ATOM 2453 C C . SER A 1 315 ? 19.514 -9.129 36.817 1.00 39.97 315 SER A C 1
ATOM 2455 O O . SER A 1 315 ? 19.959 -9.769 37.765 1.00 39.97 315 SER A O 1
ATOM 2457 N N . GLY A 1 316 ? 20.123 -8.036 36.358 1.00 34.66 316 GLY A N 1
ATOM 2458 C CA . GLY A 1 316 ? 21.178 -7.316 37.075 1.00 34.66 316 GLY A CA 1
ATOM 2459 C C . GLY A 1 316 ? 21.090 -5.824 36.760 1.00 34.66 316 GLY A C 1
ATOM 2460 O O . GLY A 1 316 ? 20.645 -5.464 35.670 1.00 34.66 316 GLY A O 1
ATOM 2461 N N . ASP A 1 317 ? 21.460 -4.964 37.710 1.00 31.23 317 ASP A N 1
ATOM 2462 C CA . ASP A 1 317 ? 21.418 -3.511 37.524 1.00 31.23 317 ASP A CA 1
ATOM 2463 C C . ASP A 1 317 ? 22.357 -3.067 36.388 1.00 31.23 317 ASP A C 1
ATOM 2465 O O . ASP A 1 317 ? 23.490 -3.556 36.293 1.00 31.23 317 ASP A O 1
ATOM 2469 N N . PRO A 1 318 ? 21.924 -2.140 35.513 1.00 37.41 318 PRO A N 1
ATOM 2470 C CA . PRO A 1 318 ? 22.779 -1.613 34.462 1.00 37.41 318 PRO A CA 1
ATOM 2471 C C . PRO A 1 318 ? 23.989 -0.909 35.081 1.00 37.41 318 PRO A C 1
ATOM 2473 O O . PRO A 1 318 ? 23.859 -0.120 36.018 1.00 37.41 318 PRO A O 1
ATOM 2476 N N . VAL A 1 319 ? 25.175 -1.135 34.512 1.00 37.31 319 VAL A N 1
ATOM 2477 C CA . VAL A 1 319 ? 26.338 -0.291 34.802 1.00 37.31 319 VAL A CA 1
ATOM 2478 C C . VAL A 1 319 ? 26.037 1.091 34.224 1.00 37.31 319 VAL A C 1
ATOM 2480 O O . VAL A 1 319 ? 26.185 1.322 33.024 1.00 37.31 319 VAL A O 1
ATOM 2483 N N . LEU A 1 320 ? 25.564 2.009 35.068 1.00 35.53 320 LEU A N 1
ATOM 2484 C CA . LEU A 1 320 ? 25.436 3.426 34.745 1.00 35.53 320 LEU A CA 1
ATOM 2485 C C . LEU A 1 320 ? 26.841 4.009 34.561 1.00 35.53 320 LEU A C 1
ATOM 2487 O O . LEU A 1 320 ? 27.447 4.533 35.492 1.00 35.53 320 LEU A O 1
ATOM 2491 N N . ALA A 1 321 ? 27.371 3.925 33.344 1.00 36.16 321 ALA A N 1
ATOM 2492 C CA . ALA A 1 321 ? 28.472 4.781 32.938 1.00 36.16 321 ALA A CA 1
ATOM 2493 C C . ALA A 1 321 ? 27.891 6.172 32.646 1.00 36.16 321 ALA A C 1
ATOM 2495 O O . ALA A 1 321 ? 27.517 6.488 31.519 1.00 36.16 321 ALA A O 1
ATOM 2496 N N . ALA A 1 322 ? 27.764 6.996 33.688 1.00 36.41 322 ALA A N 1
ATOM 2497 C CA . ALA A 1 322 ? 27.596 8.431 33.521 1.00 36.41 322 ALA A CA 1
ATOM 2498 C C . ALA A 1 322 ? 28.896 8.981 32.915 1.00 36.41 322 ALA A C 1
ATOM 2500 O O . ALA A 1 322 ? 29.914 9.087 33.594 1.00 36.41 322 ALA A O 1
ATOM 2501 N N . GLY A 1 323 ? 28.877 9.273 31.620 1.00 34.09 323 GLY A N 1
ATOM 2502 C CA . GLY A 1 323 ? 30.017 9.848 30.922 1.00 34.09 323 GLY A CA 1
ATOM 2503 C C . GLY A 1 323 ? 29.554 10.522 29.644 1.00 34.09 323 GLY A C 1
ATOM 2504 O O . GLY A 1 323 ? 29.180 9.861 28.680 1.00 34.09 323 GLY A O 1
ATOM 2505 N N . THR A 1 324 ? 29.587 11.848 29.649 1.00 37.72 324 THR A N 1
ATOM 2506 C CA . THR A 1 324 ? 29.267 12.771 28.550 1.00 37.72 324 THR A CA 1
ATOM 2507 C C . THR A 1 324 ? 30.035 12.514 27.240 1.00 37.72 324 THR A C 1
ATOM 2509 O O . THR A 1 324 ? 29.659 13.051 26.206 1.00 37.72 324 THR A O 1
ATOM 2512 N N . ASP A 1 325 ? 31.046 11.644 27.239 1.00 39.03 325 ASP A N 1
ATOM 2513 C CA . ASP A 1 325 ? 31.970 11.405 26.118 1.00 39.03 325 ASP A CA 1
ATOM 2514 C C . ASP A 1 325 ? 31.381 10.540 24.972 1.00 39.03 325 ASP A C 1
ATOM 2516 O O . ASP A 1 325 ? 31.799 10.624 23.818 1.00 39.03 325 ASP A O 1
ATOM 2520 N N . VAL A 1 326 ? 30.346 9.726 25.231 1.00 39.38 326 VAL A N 1
ATOM 2521 C CA . VAL A 1 326 ? 29.731 8.879 24.179 1.00 39.38 326 VAL A CA 1
ATOM 2522 C C . VAL A 1 326 ? 28.775 9.680 23.284 1.00 39.38 326 VAL A C 1
ATOM 2524 O O . VAL A 1 326 ? 28.682 9.420 22.083 1.00 39.38 326 VAL A O 1
ATOM 2527 N N . ALA A 1 327 ? 28.091 10.682 23.845 1.00 36.78 327 ALA A N 1
ATOM 2528 C CA . ALA A 1 327 ? 27.170 11.542 23.100 1.00 36.78 327 ALA A CA 1
ATOM 2529 C C . ALA A 1 327 ? 27.904 12.428 22.078 1.00 36.78 327 ALA A C 1
ATOM 2531 O O . ALA A 1 327 ? 27.391 12.660 20.982 1.00 36.78 327 ALA A O 1
ATOM 2532 N N . ASP A 1 328 ? 29.124 12.867 22.396 1.00 35.09 328 ASP A N 1
ATOM 2533 C CA . ASP A 1 328 ? 29.920 13.708 21.498 1.00 35.09 328 ASP A CA 1
ATOM 2534 C C . ASP A 1 328 ? 30.594 12.903 20.378 1.00 35.09 328 ASP A C 1
ATOM 2536 O O . ASP A 1 328 ? 30.677 13.384 19.248 1.00 35.09 328 ASP A O 1
ATOM 2540 N N . ARG A 1 329 ? 30.950 11.630 20.612 1.00 35.16 329 ARG A N 1
ATOM 2541 C CA . ARG A 1 329 ? 31.437 10.739 19.540 1.00 35.16 329 ARG A CA 1
ATOM 2542 C C . ARG A 1 329 ? 30.363 10.352 18.521 1.00 35.16 329 ARG A C 1
ATOM 2544 O O . ARG A 1 329 ? 30.692 10.147 17.357 1.00 35.16 329 ARG A O 1
ATOM 2551 N N . LEU A 1 330 ? 29.094 10.270 18.924 1.00 34.03 330 LEU A N 1
ATOM 2552 C CA . LEU A 1 330 ? 27.994 9.955 18.002 1.00 34.03 330 LEU A CA 1
ATOM 2553 C C . LEU A 1 330 ? 27.558 11.158 17.152 1.00 34.03 330 LEU A C 1
ATOM 2555 O O . LEU A 1 330 ? 27.071 10.957 16.042 1.00 34.03 330 LEU A O 1
ATOM 2559 N N . ARG A 1 331 ? 27.794 12.397 17.610 1.00 36.62 331 ARG A N 1
ATOM 2560 C CA . ARG A 1 331 ? 27.549 13.605 16.803 1.00 36.62 331 ARG A CA 1
ATOM 2561 C C . ARG A 1 331 ? 28.471 13.726 15.587 1.00 36.62 331 ARG A C 1
ATOM 2563 O O . ARG A 1 331 ? 28.055 14.290 14.587 1.00 36.62 331 ARG A O 1
ATOM 2570 N N . GLY A 1 332 ? 29.681 13.168 15.640 1.00 32.09 332 GLY A N 1
ATOM 2571 C CA . GLY A 1 332 ? 30.633 13.212 14.522 1.00 32.09 332 GLY A CA 1
ATOM 2572 C C . GLY A 1 332 ? 30.382 12.194 13.402 1.00 32.09 332 GLY A C 1
ATOM 2573 O O . GLY A 1 332 ? 31.036 12.276 12.370 1.00 32.09 332 GLY A O 1
ATOM 2574 N N . LEU A 1 333 ? 29.472 11.232 13.591 1.00 32.09 333 LEU A N 1
ATOM 2575 C CA . LEU A 1 333 ? 29.187 10.173 12.607 1.00 32.09 333 LEU A CA 1
ATOM 2576 C C . LEU A 1 333 ? 27.943 10.446 11.744 1.00 32.09 333 LEU A C 1
ATOM 2578 O O . LEU A 1 333 ? 27.737 9.744 10.761 1.00 32.09 333 LEU A O 1
ATOM 2582 N N . TYR A 1 334 ? 27.140 11.454 12.096 1.00 31.91 334 TYR A N 1
ATOM 2583 C CA . TYR A 1 334 ? 25.927 11.859 11.367 1.00 31.91 334 TYR A CA 1
ATOM 2584 C C . TYR A 1 334 ? 25.809 13.391 11.243 1.00 31.91 334 TYR A C 1
ATOM 2586 O O . TYR A 1 334 ? 24.704 13.934 11.286 1.00 31.91 334 TYR A O 1
ATOM 2594 N N . GLY A 1 335 ? 26.953 14.076 11.159 1.00 28.66 335 GLY A N 1
ATOM 2595 C CA . GLY A 1 335 ? 27.042 15.489 10.786 1.00 28.66 335 GLY A CA 1
ATOM 2596 C C . GLY A 1 335 ? 27.228 15.643 9.288 1.00 28.66 335 GLY A C 1
ATOM 2597 O O . GLY A 1 335 ? 27.991 14.832 8.720 1.00 28.66 335 GLY A O 1
#

Sequence (335 aa):
MPSTLLTDQSGFTPMIARLVGMMTYARETTLEAVQGWTPEELDLIPDGHANSAGMLLAHMAAVERIYQLISDGHPDPDGALEAHHWPGLNLGQQGRAEIRGRPLRHYLEALAQVRAGTLALLAARDDAWLDEPLPLWGDTGNRHFMWFHVFEDEINHRGQLRLLRRHQPGHQGLGTTGAWLEPLRDGLGVRCRMVHEGSPAEQAGLRGGDEIVAIDGVDVRDTLFHELRLGAAPGISSTYRVRRDFGELDLTVTRVARLSFPMCGRPPGHSCLHFGHVAQSSDHSGRVVHAVLQWRDAGVHVAFWRCHGDRLPVSGDPVLAAGTDVADRLRGLYG

InterPro domains:
  IPR001478 PDZ domain [PS50106] (161-222)
  IPR007061 Mycothiol-S-transferase [PF04978] (19-166)
  IPR034660 DinB/YfiT-like putative metalloenzymes [G3DSA:1.20.120.450] (4-169)
  IPR034660 DinB/YfiT-like putative metalloenzymes [SSF109854] (4-167)
  IPR036034 PDZ superfamily [G3DSA:2.30.42.10] (182-262)
  IPR036034 PDZ superfamily [SSF50156] (172-256)
  IPR041489 PDZ domain 6 [PF17820] (195-223)

pLDDT: mean 80.22, std 24.53, range [25.86, 98.81]

Secondary structure (DSSP, 8-state):
---S-----TTS-HHHHHHHHHHHHHHHHHHGGGTT--HHHHH---TT-S--HHHHHHHHHHHHHHHHHHHTT-S-HHHHS-GGGHHHHH-HHHHHHHS-S--HHHHHHHHHHHHHHHHHHHHT--HHHHH-EEEETTEEEEHHHHHHHHHHHHHHHHHHHHHHGGG-GGGSS--B-SEEEEE-TTSBSEEEEEE-TTSHHHHTT--TT-EEEEETTEE-TTSBGGGS-----TT-EEEEEEEETTEEEEEEEE-B-GGGS---SS-TT-----S--EEEEE-TT--EEEEEEEEETTEEEEEEEE-SSSS--SS--------THHHHHHHTT--